Protein AF-A0A3M2E194-F1 (afdb_monomer_lite)

Structure (mmCIF, N/CA/C/O backbone):
data_AF-A0A3M2E194-F1
#
_entry.id   AF-A0A3M2E194-F1
#
loop_
_atom_site.group_PDB
_atom_site.id
_atom_site.type_symbol
_atom_site.label_atom_id
_atom_site.label_alt_id
_atom_site.label_comp_id
_atom_site.label_asym_id
_atom_site.label_entity_id
_atom_site.label_seq_id
_atom_site.pdbx_PDB_ins_code
_atom_site.Cartn_x
_atom_site.Cartn_y
_atom_site.Cartn_z
_atom_site.occupancy
_atom_site.B_iso_or_equiv
_atom_site.auth_seq_id
_atom_site.auth_comp_id
_atom_site.auth_asym_id
_atom_site.auth_atom_id
_atom_site.pdbx_PDB_model_num
ATOM 1 N N . MET A 1 1 ? 7.943 -23.652 -35.839 1.00 37.78 1 MET A N 1
ATOM 2 C CA . MET A 1 1 ? 7.203 -23.427 -34.579 1.00 37.78 1 MET A CA 1
ATOM 3 C C . MET A 1 1 ? 6.939 -21.939 -34.457 1.00 37.78 1 MET A C 1
ATOM 5 O O . MET A 1 1 ? 7.855 -21.174 -34.199 1.00 37.78 1 MET A O 1
ATOM 9 N N . THR A 1 2 ? 5.723 -21.516 -34.777 1.00 32.91 2 THR A N 1
ATOM 10 C CA . THR A 1 2 ? 5.300 -20.113 -34.765 1.00 32.91 2 THR A CA 1
ATOM 11 C C . THR A 1 2 ? 5.084 -19.651 -33.327 1.00 32.91 2 THR A C 1
ATOM 13 O O . THR A 1 2 ? 4.160 -20.113 -32.661 1.00 32.91 2 THR A O 1
ATOM 16 N N . GLN A 1 3 ? 5.938 -18.744 -32.845 1.00 32.53 3 GLN A N 1
ATOM 17 C CA . GLN A 1 3 ? 5.655 -17.962 -31.644 1.00 32.53 3 GLN A CA 1
ATOM 18 C C . GLN A 1 3 ? 4.415 -17.111 -31.928 1.00 32.53 3 GLN A C 1
ATOM 20 O O . GLN A 1 3 ? 4.460 -16.177 -32.727 1.00 32.53 3 GLN A O 1
ATOM 25 N N . ALA A 1 4 ? 3.290 -17.461 -31.306 1.00 38.75 4 ALA A N 1
ATOM 26 C CA . ALA A 1 4 ? 2.121 -16.600 -31.277 1.00 38.75 4 ALA A CA 1
ATOM 27 C C . ALA A 1 4 ? 2.516 -15.305 -30.555 1.00 38.75 4 ALA A C 1
ATOM 29 O O . ALA A 1 4 ? 2.734 -15.302 -29.343 1.00 38.75 4 ALA A O 1
ATOM 30 N N . GLY A 1 5 ? 2.663 -14.218 -31.314 1.00 37.59 5 GLY A N 1
ATOM 31 C CA . GLY A 1 5 ? 2.960 -12.901 -30.771 1.00 37.59 5 GLY A CA 1
ATOM 32 C C . GLY A 1 5 ? 1.856 -12.489 -29.802 1.00 37.59 5 GLY A C 1
ATOM 33 O O . GLY A 1 5 ? 0.733 -12.202 -30.214 1.00 37.59 5 GLY A O 1
ATOM 34 N N . ARG A 1 6 ? 2.160 -12.482 -28.502 1.00 42.78 6 ARG A N 1
ATOM 35 C CA . ARG A 1 6 ? 1.283 -11.883 -27.497 1.00 42.78 6 ARG A CA 1
ATOM 36 C C . ARG A 1 6 ? 1.235 -10.379 -27.772 1.00 42.78 6 ARG A C 1
ATOM 38 O O . ARG A 1 6 ? 2.240 -9.689 -27.640 1.00 42.78 6 ARG A O 1
ATOM 45 N N . THR A 1 7 ? 0.077 -9.884 -28.199 1.00 45.72 7 THR A N 1
ATOM 46 C CA . THR A 1 7 ? -0.186 -8.447 -28.334 1.00 45.72 7 THR A CA 1
ATOM 47 C C . THR A 1 7 ? 0.021 -7.766 -26.971 1.00 45.72 7 THR A C 1
ATOM 49 O O . THR A 1 7 ? -0.519 -8.283 -25.989 1.00 45.72 7 THR A O 1
ATOM 52 N N . PRO A 1 8 ? 0.753 -6.638 -26.883 1.00 48.62 8 PRO A N 1
ATOM 53 C CA . PRO A 1 8 ? 0.987 -5.933 -25.620 1.00 48.62 8 PRO A CA 1
ATOM 54 C C . PRO A 1 8 ? -0.324 -5.568 -24.915 1.00 48.62 8 PRO A C 1
ATOM 56 O O . PRO A 1 8 ? -1.301 -5.204 -25.579 1.00 48.62 8 PRO A O 1
ATOM 59 N N . VAL A 1 9 ? -0.350 -5.638 -23.579 1.00 55.81 9 VAL A N 1
ATOM 60 C CA . VAL A 1 9 ? -1.554 -5.378 -22.766 1.00 55.81 9 VAL A CA 1
ATOM 61 C C . VAL A 1 9 ? -2.092 -3.972 -23.046 1.00 55.81 9 VAL A C 1
ATOM 63 O O . VAL A 1 9 ? -3.293 -3.813 -23.269 1.00 55.81 9 VAL A O 1
ATOM 66 N N . LEU A 1 10 ? -1.208 -2.976 -23.186 1.00 48.16 10 LEU A N 1
ATOM 67 C CA . LEU A 1 10 ? -1.584 -1.598 -23.528 1.00 48.16 10 LEU A CA 1
ATOM 68 C C . LEU A 1 10 ? -2.330 -1.478 -24.874 1.00 48.16 10 LEU A C 1
ATOM 70 O O . LEU A 1 10 ? -3.246 -0.666 -24.993 1.00 48.16 10 LEU A O 1
ATOM 74 N N . HIS A 1 11 ? -2.025 -2.318 -25.873 1.00 49.16 11 HIS A N 1
ATOM 75 C CA . HIS A 1 11 ? -2.747 -2.310 -27.155 1.00 49.16 11 HIS A CA 1
ATOM 76 C C . HIS A 1 11 ? -4.170 -2.883 -27.047 1.00 49.16 11 HIS A C 1
ATOM 78 O O . HIS A 1 11 ? -5.026 -2.529 -27.855 1.00 49.16 11 HIS A O 1
ATOM 84 N N . ARG A 1 12 ? -4.460 -3.720 -26.039 1.00 50.78 12 ARG A N 1
ATOM 85 C CA . ARG A 1 12 ? -5.830 -4.180 -25.740 1.00 50.78 12 ARG A CA 1
ATOM 86 C C . ARG A 1 12 ? -6.623 -3.162 -24.919 1.00 50.78 12 ARG A C 1
ATOM 88 O O . ARG A 1 12 ? -7.840 -3.083 -25.075 1.00 50.78 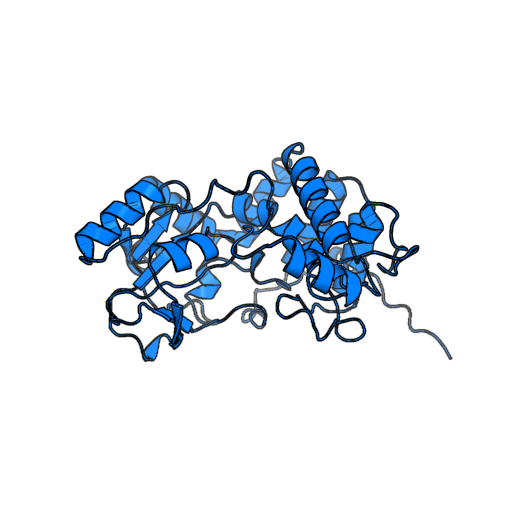12 ARG A O 1
ATOM 95 N N . ILE A 1 13 ? -5.951 -2.366 -24.084 1.00 45.59 13 ILE A N 1
ATOM 96 C CA . ILE A 1 13 ? -6.588 -1.324 -23.260 1.00 45.59 13 ILE A CA 1
ATOM 97 C C . ILE A 1 13 ? -7.203 -0.221 -24.140 1.00 45.59 13 ILE A C 1
ATOM 99 O O . ILE A 1 13 ? -8.267 0.296 -23.812 1.00 45.59 13 ILE A O 1
ATOM 103 N N . GLY A 1 14 ? -6.621 0.062 -25.311 1.00 40.66 14 GLY A N 1
ATOM 104 C CA . GLY A 1 14 ? -7.152 1.044 -26.268 1.00 40.66 14 GLY A CA 1
ATOM 105 C C . GLY A 1 14 ? -8.440 0.649 -27.011 1.00 40.66 14 GLY A C 1
ATOM 106 O O . GLY A 1 14 ? -8.989 1.488 -27.721 1.00 40.66 14 GLY A O 1
ATOM 107 N N . GLN A 1 15 ? -8.930 -0.594 -26.886 1.00 39.19 15 GLN A N 1
ATOM 108 C CA . GLN A 1 15 ? -10.106 -1.084 -27.632 1.00 39.19 15 GLN A CA 1
ATOM 109 C C . GLN A 1 15 ? -11.141 -1.849 -26.788 1.00 39.19 15 GLN A C 1
ATOM 111 O O . GLN A 1 15 ? -12.139 -2.326 -27.328 1.00 39.19 15 GLN A O 1
ATOM 116 N N . ALA A 1 16 ? -10.954 -1.977 -25.472 1.00 38.94 16 ALA A N 1
ATOM 117 C CA . ALA A 1 16 ? -11.934 -2.669 -24.641 1.00 38.94 16 ALA A CA 1
ATOM 118 C C . ALA A 1 16 ? -13.151 -1.760 -24.355 1.00 38.94 16 ALA A C 1
ATOM 120 O O . ALA A 1 16 ? -12.969 -0.647 -23.854 1.00 38.94 16 ALA A O 1
ATOM 121 N N . PRO A 1 17 ? -14.400 -2.204 -24.612 1.00 38.28 17 PRO A N 1
ATOM 122 C CA . PRO A 1 17 ? -15.575 -1.490 -24.125 1.00 38.28 17 PRO A CA 1
ATOM 123 C C . PRO A 1 17 ? -15.476 -1.366 -22.600 1.00 38.28 17 PRO A C 1
ATOM 125 O O . PRO A 1 17 ? -15.122 -2.337 -21.926 1.00 38.28 17 PRO A O 1
ATOM 128 N N . ARG A 1 18 ? -15.763 -0.168 -22.066 1.00 42.09 18 ARG A N 1
ATOM 129 C CA . ARG A 1 18 ? -15.854 0.096 -20.621 1.00 42.09 18 ARG A CA 1
ATOM 130 C C . ARG A 1 18 ? -16.754 -0.972 -19.998 1.00 42.09 18 ARG A C 1
ATOM 132 O O . ARG A 1 18 ? -17.959 -0.963 -20.228 1.00 42.09 18 ARG A O 1
ATOM 139 N N . ARG A 1 19 ? -16.158 -1.934 -19.291 1.00 44.03 19 ARG A N 1
ATOM 140 C CA . ARG A 1 19 ? -16.891 -3.066 -18.726 1.00 44.03 19 ARG A CA 1
ATOM 141 C C . ARG A 1 19 ? -17.691 -2.603 -17.518 1.00 44.03 19 ARG A C 1
ATOM 143 O O . ARG A 1 19 ? -17.143 -1.954 -16.631 1.00 44.03 19 ARG A O 1
ATOM 150 N N . ASP A 1 20 ? -18.954 -3.019 -17.487 1.00 39.91 20 ASP A N 1
ATOM 151 C CA . ASP A 1 20 ? -19.692 -3.234 -16.248 1.00 39.91 20 ASP A CA 1
ATOM 152 C C . ASP A 1 20 ? -18.778 -3.968 -15.264 1.00 39.91 20 ASP A C 1
ATOM 154 O O . ASP A 1 20 ? -18.197 -5.011 -15.596 1.00 39.91 20 ASP A O 1
ATOM 158 N N . PHE A 1 21 ? -18.606 -3.404 -14.071 1.00 38.88 21 PHE A N 1
ATOM 159 C CA . PHE A 1 21 ? -17.818 -4.018 -13.012 1.00 38.88 21 PHE A CA 1
ATOM 160 C C . PHE A 1 21 ? -18.563 -5.263 -12.517 1.00 38.88 21 PHE A C 1
ATOM 162 O O . PHE A 1 21 ? -19.314 -5.220 -11.545 1.00 38.88 21 PHE A O 1
ATOM 169 N N . GLY A 1 22 ? -18.359 -6.388 -13.207 1.00 38.47 22 GLY A N 1
ATOM 170 C CA . GLY A 1 22 ? -18.698 -7.715 -12.705 1.00 38.47 22 GLY A CA 1
ATOM 171 C C . GLY A 1 22 ? -18.069 -7.970 -11.322 1.00 38.47 22 GLY A C 1
ATOM 172 O O . GLY A 1 22 ? -17.306 -7.141 -10.816 1.00 38.47 22 GLY A O 1
ATOM 173 N N . PRO A 1 23 ? -18.366 -9.113 -10.677 1.00 42.03 23 PRO A N 1
ATOM 174 C CA . PRO A 1 23 ? -17.853 -9.414 -9.341 1.00 42.03 23 PRO A CA 1
ATOM 175 C C . PRO A 1 23 ? -16.335 -9.192 -9.270 1.00 42.03 23 PRO A C 1
ATOM 177 O O . PRO A 1 23 ? -15.605 -9.646 -10.154 1.00 42.03 23 PRO A O 1
ATOM 180 N N . ARG A 1 24 ? -15.878 -8.474 -8.227 1.00 52.81 24 ARG A N 1
ATOM 181 C CA . ARG A 1 24 ? -14.463 -8.109 -8.023 1.00 52.81 24 ARG A CA 1
ATOM 182 C C . ARG A 1 24 ? -13.550 -9.313 -8.292 1.00 52.81 24 ARG A C 1
ATOM 184 O O . ARG A 1 24 ? -13.817 -10.412 -7.794 1.00 52.81 24 ARG A O 1
ATOM 191 N N . GLN A 1 25 ? -12.476 -9.084 -9.055 1.00 54.94 25 GLN A N 1
ATOM 192 C CA . GLN A 1 25 ? -11.429 -10.081 -9.294 1.00 54.94 25 GLN A CA 1
ATOM 193 C C . GLN A 1 25 ? -10.859 -10.619 -7.964 1.00 54.94 25 GLN A C 1
ATOM 195 O O . GLN A 1 25 ? -11.005 -9.966 -6.925 1.00 54.94 25 GLN A O 1
ATOM 200 N N . PRO A 1 26 ? -10.259 -11.827 -7.957 1.00 50.25 26 PRO A N 1
ATOM 201 C CA . PRO A 1 26 ? -9.698 -12.419 -6.748 1.00 50.25 26 PRO A CA 1
ATOM 202 C C . PRO A 1 26 ? -8.732 -11.455 -6.055 1.00 50.25 26 PRO A C 1
ATOM 204 O O . PRO A 1 26 ? -7.895 -10.839 -6.706 1.00 50.25 26 PRO A O 1
ATOM 207 N N . LEU A 1 27 ? -8.866 -11.344 -4.733 1.00 59.91 27 LEU A N 1
ATOM 208 C CA . LEU A 1 27 ? -7.963 -10.569 -3.885 1.00 59.91 27 LEU A CA 1
ATOM 209 C C . LEU A 1 27 ? -6.544 -11.134 -4.016 1.00 59.91 27 LEU A C 1
ATOM 211 O O . LEU A 1 27 ? -6.375 -12.350 -4.167 1.00 59.91 27 LEU A O 1
ATOM 215 N N . THR A 1 28 ? -5.531 -10.272 -3.981 1.00 62.94 28 THR A N 1
ATOM 216 C CA . THR A 1 28 ? -4.151 -10.707 -4.192 1.00 62.94 28 THR A CA 1
ATOM 217 C C . THR A 1 28 ? -3.690 -11.600 -3.039 1.00 62.94 28 THR A C 1
ATOM 219 O O . THR A 1 28 ? -4.071 -11.436 -1.881 1.00 62.94 28 THR A O 1
ATOM 222 N N . THR A 1 29 ? -2.826 -12.571 -3.329 1.00 62.12 29 THR A N 1
ATOM 223 C CA . THR A 1 29 ? -2.348 -13.541 -2.326 1.00 62.12 29 THR A CA 1
ATOM 224 C C . THR A 1 29 ? -1.293 -12.967 -1.381 1.00 62.12 29 THR A C 1
ATOM 226 O O . THR A 1 29 ? -0.811 -13.666 -0.495 1.00 62.12 29 THR A O 1
ATOM 229 N N . THR A 1 30 ? -0.900 -11.704 -1.573 1.00 63.03 30 THR A N 1
ATOM 230 C CA . THR A 1 30 ? 0.175 -11.065 -0.797 1.00 63.03 30 THR A CA 1
ATOM 231 C C . THR A 1 30 ? -0.291 -10.503 0.542 1.00 63.03 30 THR A C 1
ATOM 233 O O . THR A 1 30 ? 0.514 -9.926 1.274 1.00 63.03 30 THR A O 1
ATOM 236 N N . HIS A 1 31 ? -1.573 -10.678 0.879 1.00 75.31 31 HIS A N 1
ATOM 237 C CA . HIS A 1 31 ? -2.129 -10.241 2.148 1.00 75.31 31 HIS A CA 1
ATOM 238 C C . HIS A 1 31 ? -3.184 -11.195 2.723 1.00 75.31 31 HIS A C 1
ATOM 240 O O . HIS A 1 31 ? -3.856 -11.941 2.014 1.00 75.31 31 HIS A O 1
ATOM 246 N N . HIS A 1 32 ? -3.342 -11.149 4.044 1.00 79.50 32 HIS A N 1
ATOM 247 C CA . HIS A 1 32 ? -4.213 -12.025 4.826 1.00 79.50 32 HIS A CA 1
ATOM 248 C C . HIS A 1 32 ? -5.672 -11.534 4.854 1.00 79.50 32 HIS A C 1
ATOM 250 O O . HIS A 1 32 ? -6.171 -11.068 5.879 1.00 79.50 32 HIS A O 1
ATOM 256 N N . HIS A 1 33 ? -6.381 -11.606 3.726 1.00 86.25 33 HIS A N 1
ATOM 257 C CA . HIS A 1 33 ? -7.790 -11.200 3.674 1.00 86.25 33 HIS A CA 1
ATOM 258 C C . HIS A 1 33 ? -8.674 -12.064 4.583 1.00 86.25 33 HIS A C 1
ATOM 260 O O . HIS A 1 33 ? -8.599 -13.291 4.576 1.00 86.25 33 HIS A O 1
ATOM 266 N N . GLY A 1 34 ? -9.587 -11.431 5.328 1.00 91.06 34 GLY A N 1
ATOM 267 C CA . GLY A 1 34 ? -10.450 -12.143 6.278 1.00 91.06 34 GLY A CA 1
ATOM 268 C C . GLY A 1 34 ? -9.792 -12.488 7.612 1.00 91.06 34 GLY A C 1
ATOM 269 O O . GLY A 1 34 ? -10.368 -13.254 8.388 1.00 91.06 34 GLY A O 1
ATOM 270 N N . GLN A 1 35 ? -8.594 -11.962 7.856 1.00 94.88 35 GLN A N 1
ATOM 271 C CA . GLN A 1 35 ? -7.836 -12.156 9.082 1.00 94.88 35 GLN A CA 1
ATOM 272 C C . GLN A 1 35 ? -7.370 -10.803 9.623 1.00 94.88 35 GLN A C 1
ATOM 274 O O . GLN A 1 35 ? -7.156 -9.845 8.879 1.00 94.88 35 GLN A O 1
ATOM 279 N N . LEU A 1 36 ? 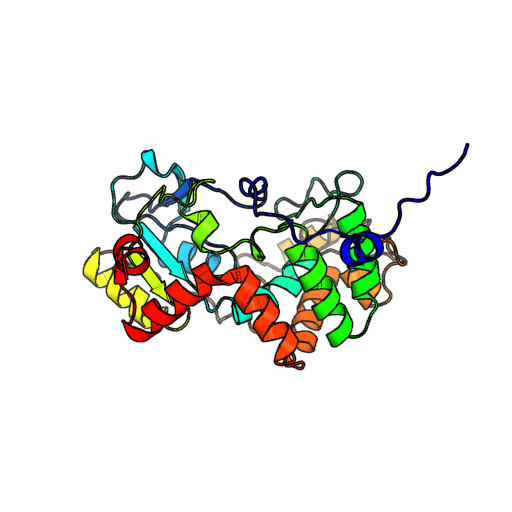-7.199 -10.737 10.936 1.00 96.38 36 LEU A N 1
ATOM 280 C CA . LEU A 1 36 ? -6.626 -9.611 11.659 1.00 96.38 36 LEU A CA 1
ATOM 281 C C . LEU A 1 36 ? -5.436 -10.085 12.489 1.00 96.38 36 LEU A C 1
ATOM 283 O O . LEU A 1 36 ? -5.255 -11.281 12.718 1.00 96.38 36 LEU A O 1
ATOM 287 N N . LEU A 1 37 ? -4.635 -9.140 12.961 1.00 96.88 37 LEU A N 1
ATOM 288 C CA . LEU A 1 37 ? -3.625 -9.404 13.975 1.00 96.88 37 LEU A CA 1
ATOM 289 C C . LEU A 1 37 ? -4.183 -8.964 15.323 1.00 96.88 37 LEU A C 1
ATOM 291 O O . LEU A 1 37 ? -4.570 -7.812 15.471 1.00 96.88 37 LEU A O 1
ATOM 295 N N . ARG A 1 38 ? -4.237 -9.855 16.307 1.00 96.81 38 ARG A N 1
ATOM 296 C CA . ARG A 1 38 ? -4.675 -9.529 17.665 1.00 96.81 38 ARG A CA 1
ATOM 297 C C . ARG A 1 38 ? -3.508 -9.498 18.636 1.00 96.81 38 ARG A C 1
ATOM 299 O O . ARG A 1 38 ? -2.472 -10.134 18.418 1.00 96.81 38 ARG A O 1
ATOM 306 N N . ARG A 1 39 ? -3.706 -8.779 19.733 1.00 96.44 39 ARG A N 1
ATOM 307 C CA . ARG A 1 39 ? -2.860 -8.892 20.922 1.00 96.44 39 ARG A CA 1
ATOM 308 C C . ARG A 1 39 ? -2.970 -10.292 21.522 1.00 96.44 39 ARG A C 1
ATOM 310 O O . ARG A 1 39 ? -4.017 -10.934 21.420 1.00 96.44 39 ARG A O 1
ATOM 317 N N . SER A 1 40 ? -1.909 -10.752 22.183 1.00 95.12 40 SER A N 1
ATOM 318 C CA . SER A 1 40 ? -1.901 -12.045 22.886 1.00 95.12 40 SER A CA 1
ATOM 319 C C . SER A 1 40 ? -2.954 -12.121 23.996 1.00 95.12 40 SER A C 1
ATOM 321 O O . SER A 1 40 ? -3.530 -13.181 24.216 1.00 95.12 40 SER A O 1
ATOM 323 N N . ASP A 1 41 ? -3.252 -10.986 24.635 1.00 94.38 41 ASP A N 1
ATOM 324 C CA . ASP A 1 41 ? -4.302 -10.830 25.649 1.00 94.38 41 ASP A CA 1
ATOM 325 C C . ASP A 1 41 ? -5.731 -10.782 25.065 1.00 94.38 41 ASP A C 1
ATOM 327 O O . ASP A 1 41 ? -6.702 -10.746 25.816 1.00 94.38 41 ASP A O 1
ATOM 331 N N . GLY A 1 42 ? -5.885 -10.767 23.734 1.00 94.06 42 GLY A N 1
ATOM 332 C CA . GLY A 1 42 ? -7.179 -10.699 23.049 1.00 94.06 42 GLY A CA 1
ATOM 333 C C . GLY A 1 42 ? -7.906 -9.352 23.145 1.00 94.06 42 GLY A C 1
ATOM 334 O O . GLY A 1 42 ? -8.986 -9.218 22.574 1.00 94.06 42 GLY A O 1
ATOM 335 N N . ARG A 1 43 ? -7.329 -8.341 23.808 1.00 95.56 43 ARG A N 1
ATOM 336 C CA . ARG A 1 43 ? -8.008 -7.068 24.114 1.00 95.56 43 ARG A CA 1
ATOM 337 C C . ARG A 1 43 ? -8.148 -6.127 22.924 1.00 95.56 43 ARG A C 1
ATOM 339 O O . ARG A 1 43 ? -8.932 -5.191 23.000 1.00 95.56 43 ARG A O 1
ATOM 346 N N . LEU A 1 44 ? -7.389 -6.345 21.851 1.00 97.88 44 LEU A N 1
ATOM 347 C CA . LEU A 1 44 ? -7.460 -5.549 20.627 1.00 97.88 44 LEU A CA 1
ATOM 348 C C . LEU A 1 44 ? -7.120 -6.402 19.402 1.00 97.88 44 LEU A C 1
ATOM 350 O O . LEU A 1 44 ? -6.166 -7.184 19.430 1.00 97.88 44 LEU A O 1
ATOM 354 N N . GLY A 1 45 ? -7.877 -6.207 18.325 1.00 97.88 45 GLY A N 1
ATOM 355 C CA . GLY A 1 45 ? -7.553 -6.638 16.970 1.00 97.88 45 GLY A CA 1
ATOM 356 C C . GLY A 1 45 ? -7.150 -5.455 16.086 1.00 97.88 45 GLY A C 1
ATOM 357 O O . GLY A 1 45 ? -7.673 -4.355 16.220 1.00 97.88 45 GLY A O 1
ATOM 358 N N . LEU A 1 46 ? -6.236 -5.681 15.152 1.00 97.75 46 LEU A N 1
ATOM 359 C CA . LEU A 1 46 ? -5.794 -4.732 14.138 1.00 97.75 46 LEU A CA 1
ATOM 360 C C . LEU A 1 46 ? -6.019 -5.357 12.762 1.00 97.75 46 LEU A C 1
ATOM 362 O O . LEU A 1 46 ? -5.379 -6.358 12.416 1.00 97.75 46 LEU A O 1
ATOM 366 N N . VAL A 1 47 ? -6.879 -4.748 11.946 1.00 96.94 47 VAL A N 1
ATOM 367 C CA . VAL A 1 47 ? -6.910 -5.081 10.521 1.00 96.94 47 VAL A CA 1
ATOM 368 C C . VAL A 1 47 ? -5.713 -4.416 9.863 1.00 96.94 47 VAL A C 1
ATOM 370 O O . VAL A 1 47 ? -5.630 -3.195 9.722 1.00 96.94 47 VAL A O 1
ATOM 373 N N . ARG A 1 48 ? -4.757 -5.242 9.450 1.00 93.94 48 ARG A N 1
ATOM 374 C CA . ARG A 1 48 ? -3.580 -4.782 8.726 1.00 93.94 48 ARG A CA 1
ATOM 375 C C . ARG A 1 48 ? -4.017 -4.394 7.311 1.00 93.94 48 ARG A C 1
ATOM 377 O O . ARG A 1 48 ? -4.435 -5.261 6.557 1.00 93.94 48 ARG A O 1
ATOM 384 N N . ILE A 1 49 ? -3.899 -3.124 6.936 1.00 93.75 49 ILE A N 1
ATOM 385 C CA . ILE A 1 49 ? -4.080 -2.667 5.548 1.00 93.75 49 ILE A CA 1
ATOM 386 C C . ILE A 1 49 ? -2.713 -2.272 5.015 1.00 93.75 49 ILE A C 1
ATOM 388 O O . ILE A 1 49 ? -2.001 -1.476 5.638 1.00 93.75 49 ILE A O 1
ATOM 392 N N . SER A 1 50 ? -2.303 -2.844 3.883 1.00 89.81 50 SER A N 1
ATOM 393 C CA . SER A 1 50 ? -0.952 -2.575 3.408 1.00 89.81 50 SER A CA 1
ATOM 394 C C . SER A 1 50 ? -0.764 -1.096 3.055 1.00 89.81 50 SER A C 1
ATOM 396 O O . SER A 1 50 ? -1.674 -0.451 2.529 1.00 89.81 50 SER A O 1
ATOM 398 N N . LYS A 1 51 ? 0.436 -0.578 3.354 1.00 91.38 51 LYS A N 1
ATOM 399 C CA . LYS A 1 51 ? 0.884 0.816 3.151 1.00 91.38 51 LYS A CA 1
ATOM 400 C C . LYS A 1 51 ? 0.213 1.884 4.026 1.00 91.38 51 LYS A C 1
ATOM 402 O O . LYS A 1 51 ? 0.478 3.077 3.834 1.00 91.38 51 LYS A O 1
ATOM 407 N N . ASN A 1 52 ? -0.506 1.451 5.063 1.00 94.00 52 ASN A N 1
ATOM 408 C CA . ASN A 1 52 ? -1.154 2.314 6.054 1.00 94.00 52 ASN A CA 1
ATOM 409 C C . ASN A 1 52 ? -0.436 2.263 7.411 1.00 94.00 52 ASN A C 1
ATOM 411 O O . ASN A 1 52 ? -1.039 1.932 8.422 1.00 94.00 52 ASN A O 1
ATOM 415 N N . ALA A 1 53 ? 0.886 2.480 7.421 1.00 91.19 53 ALA A N 1
ATOM 416 C CA . ALA A 1 53 ? 1.734 2.341 8.620 1.00 91.19 53 ALA A CA 1
ATOM 417 C C . ALA A 1 53 ? 1.636 0.961 9.310 1.00 91.19 53 ALA A C 1
ATOM 419 O O . ALA A 1 53 ? 1.941 0.804 10.487 1.00 91.19 53 ALA A O 1
ATOM 420 N N . SER A 1 54 ? 1.231 -0.066 8.557 1.00 86.00 54 SER A N 1
ATOM 421 C CA . SER A 1 54 ? 0.778 -1.334 9.130 1.00 86.00 54 SER A CA 1
ATOM 422 C C . SER A 1 54 ? 1.835 -2.079 9.953 1.00 86.00 54 SER A C 1
ATOM 424 O O . SER A 1 54 ? 1.499 -2.655 10.979 1.00 86.00 54 SER A O 1
ATOM 426 N N . SER A 1 55 ? 3.112 -2.021 9.559 1.00 88.38 55 SER A N 1
ATOM 427 C CA . SER A 1 55 ? 4.206 -2.621 10.334 1.00 88.38 55 SER A CA 1
ATOM 428 C C . SER A 1 55 ? 4.464 -1.879 11.648 1.00 88.38 55 SER A C 1
ATOM 430 O O . SER A 1 55 ? 4.703 -2.514 12.665 1.00 88.38 55 SER A O 1
ATOM 432 N N . GLU A 1 56 ? 4.379 -0.544 11.643 1.00 91.69 56 GLU A N 1
ATOM 433 C CA . GLU A 1 56 ? 4.532 0.265 12.859 1.00 91.69 56 GLU A CA 1
ATOM 434 C C . GLU A 1 56 ? 3.372 0.007 13.830 1.00 91.69 56 GLU A C 1
ATOM 436 O O . GLU A 1 56 ? 3.590 -0.179 15.023 1.00 91.69 56 GLU A O 1
ATOM 441 N N . LEU A 1 57 ? 2.145 -0.068 13.313 1.00 94.50 57 LEU A N 1
ATOM 442 C CA . LEU A 1 57 ? 0.946 -0.343 14.105 1.00 94.50 57 LEU A CA 1
ATOM 443 C C . LEU A 1 57 ? 0.988 -1.715 14.781 1.00 94.50 57 LEU A C 1
ATOM 445 O O . LEU A 1 57 ? 0.614 -1.826 15.945 1.00 94.50 57 LEU A O 1
ATOM 449 N N . VAL A 1 58 ? 1.462 -2.743 14.072 1.00 93.94 58 VAL A N 1
ATOM 450 C CA . VAL A 1 58 ? 1.648 -4.095 14.622 1.00 93.94 58 VAL A CA 1
ATOM 451 C C . VAL A 1 58 ? 2.549 -4.070 15.852 1.00 93.94 58 VAL A C 1
ATOM 453 O O . VAL A 1 58 ? 2.166 -4.596 16.899 1.00 93.94 58 VAL A O 1
ATOM 456 N N . ASP A 1 59 ? 3.699 -3.404 15.747 1.00 92.19 59 ASP A N 1
ATOM 457 C CA . ASP A 1 59 ? 4.665 -3.305 16.839 1.00 92.19 59 ASP A CA 1
ATOM 458 C C . ASP A 1 59 ? 4.117 -2.462 18.000 1.00 92.19 59 ASP A C 1
ATOM 460 O O . ASP A 1 59 ? 4.185 -2.873 19.158 1.00 92.19 59 ASP A O 1
ATOM 464 N N . ARG A 1 60 ? 3.535 -1.292 17.705 1.00 93.94 60 ARG A N 1
ATOM 465 C CA . ARG A 1 60 ? 3.084 -0.340 18.733 1.00 93.94 60 ARG A CA 1
ATOM 466 C C . ARG A 1 60 ? 1.853 -0.810 19.494 1.00 93.94 60 ARG A C 1
ATOM 468 O O . ARG A 1 60 ? 1.778 -0.590 20.700 1.00 93.94 60 ARG A O 1
ATOM 475 N N . LEU A 1 61 ? 0.917 -1.479 18.823 1.00 95.50 61 LEU A N 1
ATOM 476 C CA . LEU A 1 61 ? -0.282 -2.046 19.449 1.00 95.50 61 LEU A CA 1
ATOM 477 C C . LEU A 1 61 ? -0.050 -3.456 20.011 1.00 95.50 61 LEU A C 1
ATOM 479 O O . LEU A 1 61 ? -0.947 -4.003 20.654 1.00 95.50 61 LEU A O 1
ATOM 483 N N . ALA A 1 62 ? 1.141 -4.030 19.799 1.00 95.12 62 ALA A N 1
ATOM 484 C CA . ALA A 1 62 ? 1.499 -5.408 20.137 1.00 95.12 62 ALA A CA 1
ATOM 485 C C . ALA A 1 62 ? 0.535 -6.454 19.538 1.00 95.12 62 ALA A C 1
ATOM 487 O O . ALA A 1 62 ? 0.221 -7.471 20.159 1.00 95.12 62 ALA A O 1
ATOM 488 N N . CYS A 1 63 ? 0.054 -6.201 18.319 1.00 95.69 63 CYS A N 1
ATOM 489 C CA . CYS A 1 63 ? -0.842 -7.094 17.590 1.00 95.69 63 CYS A CA 1
ATOM 490 C C . CYS A 1 63 ? -0.026 -8.077 16.741 1.00 95.69 63 CYS A C 1
ATOM 492 O O . CYS A 1 63 ? 0.247 -7.804 15.576 1.00 95.69 63 CYS A O 1
ATOM 494 N N . SER A 1 64 ? 0.369 -9.217 17.312 1.00 94.62 64 SER A N 1
ATOM 495 C CA . SER A 1 64 ? 1.273 -10.186 16.667 1.00 94.62 64 SER A CA 1
ATOM 496 C C . SER A 1 64 ? 0.639 -11.541 16.334 1.00 94.62 64 SER A C 1
ATOM 498 O O . SER A 1 64 ? 1.246 -12.336 15.619 1.00 94.62 64 SER A O 1
ATOM 500 N N . VAL A 1 65 ? -0.576 -11.822 16.817 1.00 95.94 65 VAL A N 1
ATOM 501 C CA . VAL A 1 65 ? -1.230 -13.126 16.643 1.00 95.94 65 VAL A CA 1
ATOM 502 C C . VAL A 1 65 ? -2.240 -13.055 15.502 1.00 95.94 65 VAL A C 1
ATOM 504 O O . VAL A 1 65 ? -3.248 -12.363 15.611 1.00 95.94 65 VAL A O 1
ATOM 507 N N . LEU A 1 66 ? -2.004 -13.784 14.411 1.00 96.19 66 LEU A N 1
ATOM 508 C CA . LEU A 1 66 ? -2.947 -13.860 13.292 1.00 96.19 66 LEU A CA 1
ATOM 509 C C . LEU A 1 66 ? -4.218 -14.621 13.703 1.00 96.19 66 LEU A C 1
ATOM 511 O O . LEU A 1 66 ? -4.142 -15.723 14.241 1.00 96.19 66 LEU A O 1
ATOM 515 N N . CYS A 1 67 ? -5.383 -14.030 13.446 1.00 95.38 67 CYS A N 1
ATOM 516 C CA . CYS A 1 67 ? -6.686 -14.568 13.826 1.00 95.38 67 CYS A CA 1
ATOM 517 C C . CYS A 1 67 ? -7.718 -14.311 12.711 1.00 95.38 67 CYS A C 1
ATOM 519 O O . CYS A 1 67 ? -7.781 -13.190 12.202 1.00 95.38 67 CYS A O 1
ATOM 521 N N . PRO A 1 68 ? -8.539 -15.297 12.306 1.00 96.06 68 PRO A N 1
ATOM 522 C CA . PRO A 1 68 ? -9.685 -15.049 11.431 1.00 96.06 68 PRO A CA 1
ATOM 523 C C . PRO A 1 68 ? -10.675 -14.055 12.050 1.00 96.06 68 PRO A C 1
ATOM 525 O O . PRO A 1 68 ? -10.895 -14.078 13.258 1.00 96.06 68 PRO A O 1
ATOM 528 N N . PHE A 1 69 ? -11.334 -13.232 11.226 1.00 95.94 69 PHE A N 1
ATOM 529 C CA . PHE A 1 69 ? -12.292 -12.224 11.713 1.00 95.94 69 PHE A CA 1
ATOM 530 C C . PHE A 1 69 ? -13.373 -12.802 12.638 1.00 95.94 69 PHE A C 1
ATOM 532 O O . PHE A 1 69 ? -13.643 -12.234 13.687 1.00 95.94 69 PHE A O 1
ATOM 539 N N . HIS A 1 70 ? -13.944 -13.957 12.288 1.00 95.06 70 HIS A N 1
ATOM 540 C CA . HIS A 1 70 ? -15.024 -14.592 13.054 1.00 95.06 70 HIS A CA 1
ATOM 541 C C . HIS A 1 70 ? -14.587 -15.153 14.418 1.00 95.06 70 HIS A C 1
ATOM 543 O O . HIS A 1 70 ? -15.440 -15.466 15.239 1.00 95.06 70 HIS A O 1
ATOM 549 N N . ALA A 1 71 ? -13.280 -15.312 14.649 1.00 96.00 71 ALA A N 1
ATOM 550 C CA . ALA A 1 71 ? -12.726 -15.885 15.874 1.00 96.00 71 ALA A CA 1
ATOM 551 C C . ALA A 1 71 ? -12.251 -14.813 16.875 1.00 96.00 71 ALA A C 1
ATOM 553 O O . ALA A 1 71 ? -11.748 -15.144 17.949 1.00 96.00 71 ALA A O 1
ATOM 554 N N . HIS A 1 72 ? -12.372 -13.527 16.533 1.00 96.25 72 HIS A N 1
ATOM 555 C CA . HIS A 1 72 ? -12.018 -12.418 17.415 1.00 96.25 72 HIS A CA 1
ATOM 556 C C . HIS A 1 72 ? -13.277 -11.682 17.874 1.00 96.25 72 HIS A C 1
ATOM 558 O O . HIS A 1 72 ? -14.036 -11.181 17.052 1.00 96.25 72 HIS A O 1
ATOM 564 N N . HIS A 1 73 ? -13.468 -11.589 19.190 1.00 94.06 73 HIS A N 1
ATOM 565 C CA . HIS A 1 73 ? -14.645 -10.958 19.804 1.00 94.06 73 HIS A CA 1
ATOM 566 C C . HIS A 1 73 ? -14.335 -9.620 20.496 1.00 94.06 73 HIS A C 1
ATOM 568 O O . HIS A 1 73 ? -15.235 -8.980 21.031 1.00 94.06 73 HIS A O 1
ATOM 574 N N . GLY A 1 74 ? -13.063 -9.208 20.526 1.00 93.88 74 GLY A N 1
ATOM 575 C CA . GLY A 1 74 ? -12.647 -7.933 21.110 1.00 93.88 74 GLY A CA 1
ATOM 576 C C . GLY A 1 74 ? -12.830 -6.751 20.149 1.00 93.88 74 GLY A C 1
ATOM 577 O O . GLY A 1 74 ? -13.160 -6.950 18.978 1.00 93.88 74 GLY A O 1
ATOM 578 N N . PRO A 1 75 ? -12.536 -5.518 20.597 1.00 96.81 75 PRO A N 1
ATOM 579 C CA . PRO A 1 75 ? -12.530 -4.352 19.723 1.00 96.81 75 PRO A CA 1
ATOM 580 C C . PRO A 1 75 ? -11.500 -4.520 18.605 1.00 96.81 75 PRO A C 1
ATOM 582 O O . PRO A 1 75 ? -10.476 -5.198 18.765 1.00 96.81 75 PRO A O 1
ATOM 585 N N . VAL A 1 76 ? -11.780 -3.900 17.462 1.00 98.12 76 VAL A N 1
ATOM 586 C CA . VAL A 1 76 ? -10.944 -3.977 16.264 1.00 98.12 76 VAL A CA 1
ATOM 587 C C . VAL A 1 76 ? -10.703 -2.579 15.741 1.00 98.12 76 VAL A C 1
ATOM 589 O O . VAL A 1 76 ? -11.624 -1.771 15.694 1.00 98.12 76 VAL A O 1
ATOM 592 N N . VAL A 1 77 ? -9.469 -2.308 15.332 1.00 98.12 77 VAL A N 1
ATOM 593 C CA . VAL A 1 77 ? -9.077 -1.027 14.751 1.00 98.12 77 VAL A CA 1
ATOM 594 C C . VAL A 1 77 ? -8.488 -1.214 13.360 1.00 98.12 77 VAL A C 1
ATOM 596 O O . VAL A 1 77 ? -7.891 -2.250 13.049 1.00 98.12 77 VAL A O 1
ATOM 599 N N . ALA A 1 78 ? -8.640 -0.202 12.516 1.00 97.69 78 ALA A N 1
ATOM 600 C CA . ALA A 1 78 ? -8.005 -0.129 11.209 1.00 97.69 78 ALA A CA 1
ATOM 601 C C . ALA A 1 78 ? -7.558 1.307 10.929 1.00 97.69 78 ALA A C 1
ATOM 603 O O . ALA A 1 78 ? -8.214 2.266 11.322 1.00 97.69 78 ALA A O 1
ATOM 604 N N . PHE A 1 79 ? -6.439 1.455 10.229 1.00 97.50 79 PHE A N 1
ATOM 605 C CA . PHE A 1 79 ? -5.930 2.766 9.841 1.00 97.50 79 PHE A CA 1
ATOM 606 C C . PHE A 1 79 ? -6.064 2.944 8.340 1.00 97.50 79 PHE A C 1
ATOM 608 O O . PHE A 1 79 ? -5.650 2.074 7.571 1.00 97.50 79 PHE A O 1
ATOM 615 N N . PHE A 1 80 ? -6.614 4.081 7.939 1.00 97.12 80 PHE A N 1
ATOM 616 C CA . PHE A 1 80 ? -6.741 4.524 6.562 1.00 97.12 80 PHE A CA 1
ATOM 617 C C . PHE A 1 80 ? -5.703 5.595 6.264 1.00 97.12 80 PHE A C 1
ATOM 619 O O . PHE A 1 80 ? -5.247 6.331 7.139 1.00 97.12 80 PHE A O 1
ATOM 626 N N . ARG A 1 81 ? -5.320 5.674 4.999 1.00 96.31 81 ARG A N 1
ATOM 627 C CA . ARG A 1 81 ? -4.407 6.682 4.478 1.00 96.31 81 ARG A CA 1
ATOM 628 C C . ARG A 1 81 ? -5.033 7.322 3.254 1.00 96.31 81 ARG A C 1
ATOM 630 O O . ARG A 1 81 ? -5.763 6.649 2.526 1.00 96.31 81 ARG A O 1
ATOM 637 N N . ASN A 1 82 ? -4.678 8.575 2.975 1.00 96.94 82 ASN A N 1
ATOM 638 C CA . ASN A 1 82 ? -5.068 9.221 1.726 1.00 96.94 82 ASN A CA 1
ATOM 639 C C . ASN A 1 82 ? -4.791 8.302 0.507 1.00 96.94 82 ASN A C 1
ATOM 641 O O . ASN A 1 82 ? -3.624 7.932 0.301 1.00 96.94 82 ASN A O 1
ATOM 645 N N . PRO A 1 83 ? -5.811 7.938 -0.298 1.00 96.50 83 PRO A N 1
ATOM 646 C CA . PRO A 1 83 ? -5.661 6.931 -1.351 1.00 96.50 83 PRO A CA 1
ATOM 647 C C . PRO A 1 83 ? -4.615 7.298 -2.408 1.00 96.50 83 PRO A C 1
ATOM 649 O O . PRO A 1 83 ? -3.790 6.456 -2.766 1.00 96.50 83 PRO A O 1
ATOM 652 N N . VAL A 1 84 ? -4.547 8.566 -2.833 1.00 97.00 84 VAL A N 1
ATOM 653 C CA . VAL A 1 84 ? -3.526 9.040 -3.789 1.00 97.00 84 VAL A CA 1
ATOM 654 C C . VAL A 1 84 ? -2.109 8.897 -3.223 1.00 97.00 84 VAL A C 1
ATOM 656 O O . VAL A 1 84 ? -1.231 8.311 -3.861 1.00 97.00 84 VAL A O 1
ATOM 659 N N . ARG A 1 85 ? -1.862 9.378 -1.998 1.00 95.69 85 ARG A N 1
ATOM 660 C CA . ARG A 1 85 ? -0.549 9.242 -1.339 1.00 95.69 85 ARG A CA 1
ATOM 661 C C . ARG A 1 85 ? -0.178 7.779 -1.113 1.00 95.69 85 ARG A C 1
ATOM 663 O O . ARG A 1 85 ? 0.989 7.411 -1.275 1.00 95.69 85 ARG A O 1
ATOM 670 N N . ARG A 1 86 ? -1.153 6.949 -0.730 1.00 95.69 86 ARG A N 1
ATOM 671 C CA . ARG A 1 86 ? -0.980 5.504 -0.566 1.00 95.69 86 ARG A CA 1
ATOM 672 C C . ARG A 1 86 ? -0.535 4.882 -1.886 1.00 95.69 86 ARG A C 1
ATOM 674 O O . ARG A 1 86 ? 0.532 4.268 -1.898 1.00 95.69 86 ARG A O 1
ATOM 681 N N . PHE A 1 87 ? -1.267 5.124 -2.974 1.00 96.25 87 PHE A N 1
ATOM 682 C CA . PHE A 1 87 ? -0.959 4.625 -4.314 1.00 96.25 87 PHE A CA 1
ATOM 683 C C . PHE A 1 87 ? 0.477 4.957 -4.734 1.00 96.25 87 PHE A C 1
ATOM 685 O O . PHE A 1 87 ? 1.276 4.053 -4.966 1.00 96.25 87 PHE A O 1
ATOM 692 N N . LEU A 1 88 ? 0.850 6.241 -4.726 1.00 96.25 88 LEU A N 1
ATOM 693 C CA . LEU A 1 88 ? 2.178 6.688 -5.168 1.00 96.25 88 LEU A CA 1
ATOM 694 C C . LEU A 1 88 ? 3.303 6.090 -4.315 1.00 96.25 88 LEU A C 1
ATOM 696 O O . LEU A 1 88 ? 4.308 5.613 -4.834 1.00 96.25 88 LEU A O 1
ATOM 700 N N . SER A 1 89 ? 3.126 6.056 -2.991 1.00 93.81 89 SER A N 1
ATOM 701 C CA . SER A 1 89 ? 4.139 5.506 -2.077 1.00 93.81 89 SER A CA 1
ATOM 702 C C . SER A 1 89 ? 4.316 3.985 -2.169 1.00 93.81 89 SER A C 1
ATOM 704 O O . SER A 1 89 ? 5.244 3.436 -1.566 1.00 93.81 89 SER A O 1
ATOM 706 N N . SER A 1 90 ? 3.407 3.306 -2.866 1.00 94.38 90 SER A N 1
ATOM 707 C CA . SER A 1 90 ? 3.408 1.856 -3.051 1.00 94.38 90 SER A CA 1
ATOM 708 C C . SER A 1 90 ? 4.236 1.422 -4.248 1.00 94.38 90 SER A C 1
ATOM 710 O O . SER A 1 90 ? 4.895 0.392 -4.165 1.00 94.38 90 SER A O 1
ATOM 712 N N . ILE A 1 91 ? 4.286 2.243 -5.302 1.00 96.62 91 ILE A N 1
ATOM 713 C CA . ILE A 1 91 ? 4.941 1.913 -6.574 1.00 96.62 91 ILE A CA 1
ATOM 714 C C . ILE A 1 91 ? 6.385 1.416 -6.375 1.00 96.62 91 ILE A C 1
ATOM 716 O O . ILE A 1 91 ? 6.690 0.338 -6.879 1.00 96.62 91 ILE A O 1
ATOM 720 N N . PRO A 1 92 ? 7.276 2.090 -5.612 1.00 95.75 92 PRO A N 1
ATOM 721 C CA . PRO A 1 92 ? 8.654 1.611 -5.473 1.00 95.75 92 PRO A CA 1
ATOM 722 C C . PRO A 1 92 ? 8.757 0.227 -4.824 1.00 95.75 92 PRO A C 1
ATOM 724 O O . PRO A 1 92 ? 9.616 -0.569 -5.188 1.00 95.75 92 PRO A O 1
ATOM 727 N N . GLU A 1 93 ? 7.868 -0.069 -3.874 1.00 92.94 93 GLU A N 1
ATOM 728 C CA . GLU A 1 93 ? 7.826 -1.361 -3.191 1.00 92.94 93 GLU A CA 1
ATOM 729 C C . GLU A 1 93 ? 7.240 -2.451 -4.093 1.00 92.94 93 GLU A C 1
ATOM 731 O O . GLU A 1 93 ? 7.752 -3.568 -4.108 1.00 92.94 93 GLU A O 1
ATOM 736 N N . THR A 1 94 ? 6.230 -2.118 -4.897 1.00 94.38 94 THR A N 1
ATOM 737 C CA . THR A 1 94 ? 5.668 -3.010 -5.917 1.00 94.38 94 THR A CA 1
ATOM 738 C C . THR A 1 94 ? 6.724 -3.378 -6.959 1.00 94.38 94 THR A C 1
ATOM 740 O O . THR A 1 94 ? 6.974 -4.559 -7.188 1.00 94.38 94 THR A O 1
ATOM 743 N N . LEU A 1 95 ? 7.432 -2.393 -7.527 1.00 95.88 95 LEU A N 1
ATOM 744 C CA . LEU A 1 95 ? 8.487 -2.642 -8.521 1.00 95.88 95 LEU A CA 1
ATOM 745 C C . LEU A 1 95 ? 9.682 -3.426 -7.953 1.00 95.88 95 LEU A C 1
ATOM 747 O O . LEU A 1 95 ? 10.373 -4.108 -8.705 1.00 95.88 95 LEU A O 1
ATOM 751 N N . LEU A 1 96 ? 9.923 -3.342 -6.641 1.00 93.38 96 LEU A N 1
ATOM 752 C CA . LEU A 1 96 ? 10.948 -4.120 -5.940 1.00 93.38 96 LEU A CA 1
ATOM 753 C C . LEU A 1 96 ? 10.584 -5.604 -5.803 1.00 93.38 96 LEU A C 1
ATOM 755 O O . LEU A 1 96 ? 11.475 -6.451 -5.764 1.00 93.38 96 LEU A O 1
ATOM 759 N N . ARG A 1 97 ? 9.294 -5.922 -5.658 1.00 90.69 97 ARG A N 1
ATOM 760 C CA . ARG A 1 97 ? 8.829 -7.258 -5.250 1.00 90.69 97 ARG A CA 1
ATOM 761 C C . ARG A 1 97 ? 8.093 -8.034 -6.340 1.00 90.69 97 ARG A C 1
ATOM 763 O O . ARG A 1 97 ? 7.820 -9.219 -6.139 1.00 90.69 97 ARG A O 1
ATOM 770 N N . VAL A 1 98 ? 7.741 -7.375 -7.441 1.00 92.12 98 VAL A N 1
ATOM 771 C CA . VAL A 1 98 ? 6.980 -7.971 -8.541 1.00 92.12 98 VAL A CA 1
ATOM 772 C C . VAL A 1 98 ? 7.803 -8.987 -9.328 1.00 92.12 98 VAL A C 1
ATOM 774 O O . VAL A 1 98 ? 8.979 -8.787 -9.623 1.00 92.12 98 VAL A O 1
ATOM 777 N N . THR A 1 99 ? 7.162 -10.102 -9.645 1.00 91.94 99 THR A N 1
ATOM 778 C CA . THR A 1 99 ? 7.702 -11.250 -10.366 1.00 91.94 99 THR A CA 1
ATOM 779 C C . THR A 1 99 ? 6.546 -12.000 -11.042 1.00 91.94 99 THR A C 1
ATOM 781 O O . THR A 1 99 ? 5.380 -11.657 -10.844 1.00 91.94 99 THR A O 1
ATOM 784 N N . TYR A 1 100 ? 6.843 -13.036 -11.819 1.00 89.75 100 TYR A N 1
ATOM 785 C CA . TYR A 1 100 ? 5.851 -13.978 -12.345 1.00 89.75 100 TYR A CA 1
ATOM 786 C C . TYR A 1 100 ? 6.304 -15.415 -12.070 1.00 89.75 100 TYR A C 1
ATOM 788 O O . TYR A 1 100 ? 7.431 -15.644 -11.634 1.00 89.75 100 TYR A O 1
ATOM 796 N N . ALA A 1 101 ? 5.409 -16.383 -12.276 1.00 87.62 101 ALA A N 1
ATOM 797 C CA . ALA A 1 101 ? 5.569 -17.746 -11.767 1.00 87.62 101 ALA A CA 1
ATOM 798 C C . ALA A 1 101 ? 6.907 -18.423 -12.132 1.00 87.62 101 ALA A C 1
ATOM 800 O O . ALA A 1 101 ? 7.489 -19.077 -11.272 1.00 87.62 101 ALA A O 1
ATOM 801 N N . GLU A 1 102 ? 7.412 -18.250 -13.357 1.00 87.75 102 GLU A N 1
ATOM 802 C CA . GLU A 1 102 ? 8.615 -18.960 -13.830 1.00 87.75 102 GLU A CA 1
ATOM 803 C C . GLU A 1 102 ? 9.923 -18.405 -13.250 1.00 87.75 102 GLU A C 1
ATOM 805 O O . GLU A 1 102 ? 10.902 -19.136 -13.133 1.00 87.75 102 GLU A O 1
ATOM 810 N N . ILE A 1 103 ? 9.939 -17.129 -12.857 1.00 86.25 103 ILE A N 1
ATOM 811 C CA . ILE A 1 103 ? 11.134 -16.446 -12.331 1.00 86.25 103 ILE A CA 1
ATOM 812 C C . ILE A 1 103 ? 11.008 -16.108 -10.840 1.00 86.25 103 ILE A C 1
ATOM 814 O O . ILE A 1 103 ? 11.806 -15.344 -10.288 1.00 86.25 103 ILE A O 1
ATOM 818 N N . ALA A 1 104 ? 9.970 -16.628 -10.185 1.00 82.38 104 ALA A N 1
ATOM 819 C CA . ALA A 1 104 ? 9.694 -16.357 -8.789 1.00 82.38 104 ALA A CA 1
ATOM 820 C C . ALA A 1 104 ? 10.755 -17.010 -7.895 1.00 82.38 104 ALA A C 1
ATOM 822 O O . ALA A 1 104 ? 10.870 -18.231 -7.838 1.00 82.38 104 ALA A O 1
ATOM 823 N N . ASP A 1 105 ? 11.484 -16.189 -7.138 1.00 77.56 105 ASP A N 1
ATOM 824 C CA . ASP A 1 105 ? 12.443 -16.663 -6.142 1.00 77.56 105 ASP A CA 1
ATOM 825 C C . ASP A 1 105 ? 11.708 -17.311 -4.946 1.00 77.56 105 ASP A C 1
ATOM 827 O O . ASP A 1 105 ? 10.991 -16.605 -4.214 1.00 77.56 105 ASP A O 1
ATOM 831 N N . PRO A 1 106 ? 11.887 -18.627 -4.696 1.00 75.19 106 PRO A N 1
ATOM 832 C CA . PRO A 1 106 ? 11.269 -19.318 -3.568 1.00 75.19 106 PRO A CA 1
ATOM 833 C C . PRO A 1 106 ? 11.636 -18.702 -2.214 1.00 75.19 106 PRO A C 1
ATOM 835 O O . PRO A 1 106 ? 10.807 -18.709 -1.303 1.00 75.19 106 PRO A O 1
ATOM 838 N N . TRP A 1 107 ? 12.836 -18.123 -2.093 1.00 71.56 107 TRP A N 1
ATOM 839 C CA . TRP A 1 107 ? 13.361 -17.539 -0.857 1.00 71.56 107 TRP A CA 1
ATOM 840 C C . TRP A 1 107 ? 12.715 -16.198 -0.499 1.00 71.56 107 TRP A C 1
ATOM 842 O O . TRP A 1 107 ? 12.862 -15.710 0.626 1.00 71.56 107 TRP A O 1
ATOM 852 N N . ASN A 1 108 ? 11.985 -15.578 -1.430 1.00 71.25 108 ASN A N 1
ATOM 853 C CA . ASN A 1 108 ? 11.324 -14.307 -1.191 1.00 71.25 108 ASN A CA 1
ATOM 854 C C . ASN A 1 108 ? 9.851 -14.498 -0.806 1.00 71.25 108 ASN A C 1
ATOM 856 O O . ASN A 1 108 ? 8.984 -14.609 -1.673 1.00 71.25 108 ASN A O 1
ATOM 860 N N . ALA A 1 109 ? 9.572 -14.495 0.500 1.00 69.50 109 ALA A N 1
ATOM 861 C CA . ALA A 1 109 ? 8.215 -14.609 1.043 1.00 69.50 109 ALA A CA 1
ATOM 862 C C . ALA A 1 109 ? 7.315 -13.390 0.736 1.00 69.50 109 ALA A C 1
ATOM 864 O O . ALA A 1 109 ? 6.102 -13.539 0.656 1.00 69.50 109 ALA A O 1
ATOM 865 N N . ASP A 1 110 ? 7.900 -12.206 0.509 1.00 72.12 110 ASP A N 1
ATOM 866 C CA . ASP A 1 110 ? 7.168 -10.938 0.306 1.00 72.12 110 ASP A CA 1
ATOM 867 C C . ASP A 1 110 ? 6.856 -10.638 -1.185 1.00 72.12 110 ASP A C 1
ATOM 869 O O . ASP A 1 110 ? 6.469 -9.516 -1.539 1.00 72.12 110 ASP A O 1
ATOM 873 N N . ARG A 1 111 ? 7.078 -11.609 -2.084 1.00 82.75 111 ARG A N 1
ATOM 874 C CA . ARG A 1 111 ? 6.970 -11.426 -3.543 1.00 82.75 111 ARG A CA 1
ATOM 875 C C . ARG A 1 111 ? 5.531 -11.206 -4.019 1.00 82.75 111 ARG A C 1
ATOM 877 O O . ARG A 1 111 ? 4.590 -11.774 -3.471 1.00 82.75 111 ARG A O 1
ATOM 884 N N . VAL A 1 112 ? 5.382 -10.435 -5.093 1.00 86.50 112 VAL A N 1
ATOM 885 C CA . VAL A 1 112 ? 4.124 -10.300 -5.843 1.00 86.50 112 VAL A CA 1
ATOM 886 C C . VAL A 1 112 ? 4.230 -11.123 -7.100 1.00 86.50 112 VAL A C 1
ATOM 888 O O . VAL A 1 112 ? 5.025 -10.793 -7.971 1.00 86.50 112 VAL A O 1
ATOM 891 N N . ILE A 1 113 ? 3.423 -12.173 -7.199 1.00 88.56 113 ILE A N 1
ATOM 892 C CA . ILE A 1 113 ? 3.309 -12.956 -8.426 1.00 88.56 113 ILE A CA 1
ATOM 893 C C . ILE A 1 113 ? 2.168 -12.352 -9.240 1.00 88.56 113 ILE A C 1
ATOM 895 O O . ILE A 1 113 ? 1.003 -12.511 -8.877 1.00 88.56 113 ILE A O 1
ATOM 899 N N . CYS A 1 114 ? 2.502 -11.646 -10.315 1.00 87.88 114 CYS A N 1
ATOM 900 C CA . CYS A 1 114 ? 1.529 -11.143 -11.277 1.00 87.88 114 CYS A CA 1
ATOM 901 C C . CYS A 1 114 ? 1.531 -12.000 -12.558 1.00 87.88 114 CYS A C 1
ATOM 903 O O . CYS A 1 114 ? 2.424 -12.836 -12.750 1.00 87.88 114 CYS A O 1
ATOM 905 N N . PRO A 1 115 ? 0.527 -11.830 -13.437 1.00 88.38 115 PRO A N 1
ATOM 906 C CA . PRO A 1 115 ? 0.574 -12.381 -14.785 1.00 88.38 115 PRO A CA 1
ATOM 907 C C . PRO A 1 115 ? 1.842 -11.949 -15.533 1.00 88.38 115 PRO A C 1
ATOM 909 O O . PRO A 1 115 ? 2.317 -10.823 -15.389 1.00 88.38 115 PRO A O 1
ATOM 912 N N . GLU A 1 116 ? 2.394 -12.850 -16.342 1.00 89.94 116 GLU A N 1
ATOM 913 C CA . GLU A 1 116 ? 3.653 -12.618 -17.058 1.00 89.94 116 GLU A CA 1
ATOM 914 C C . GLU A 1 116 ? 3.585 -11.393 -17.993 1.00 89.94 116 GLU A C 1
ATOM 916 O O . GLU A 1 116 ? 4.529 -10.612 -18.086 1.00 89.94 116 GLU A O 1
ATOM 921 N N . ASP A 1 117 ? 2.449 -11.184 -18.656 1.00 88.44 117 ASP A N 1
ATOM 922 C CA . ASP A 1 117 ? 2.209 -10.031 -19.525 1.00 88.44 117 ASP A CA 1
ATOM 923 C C . ASP A 1 117 ? 2.206 -8.704 -18.749 1.00 88.44 117 ASP A C 1
ATOM 925 O O . ASP A 1 117 ? 2.809 -7.732 -19.203 1.00 88.44 117 ASP A O 1
ATOM 929 N N . VAL A 1 118 ? 1.621 -8.680 -17.547 1.00 90.81 118 VAL A N 1
ATOM 930 C CA . VAL A 1 118 ? 1.695 -7.533 -16.626 1.00 90.81 118 VAL A CA 1
ATOM 931 C C . VAL A 1 118 ? 3.141 -7.265 -16.206 1.00 90.81 118 VAL A C 1
ATOM 933 O O . VAL A 1 118 ? 3.566 -6.112 -16.186 1.00 90.81 118 VAL A O 1
ATOM 936 N N . TYR A 1 119 ? 3.921 -8.304 -15.895 1.00 93.69 119 TYR A N 1
ATOM 937 C CA . TYR A 1 119 ? 5.331 -8.146 -15.528 1.00 93.69 119 TYR A CA 1
ATOM 938 C C . TYR A 1 119 ? 6.171 -7.540 -16.664 1.00 93.69 119 TYR A C 1
ATOM 940 O O . TYR A 1 119 ? 6.940 -6.602 -16.431 1.00 93.69 119 TYR A O 1
ATOM 948 N N . HIS A 1 120 ? 6.030 -8.051 -17.892 1.00 93.56 120 HIS A N 1
ATOM 949 C CA . HIS A 1 120 ? 6.773 -7.524 -19.043 1.00 93.56 120 HIS A CA 1
ATOM 950 C C . HIS A 1 120 ? 6.364 -6.086 -19.364 1.00 93.56 120 HIS A C 1
ATOM 952 O O . HIS A 1 120 ? 7.228 -5.262 -19.660 1.00 93.56 120 HIS A O 1
ATOM 958 N N . GLU A 1 121 ? 5.077 -5.754 -19.245 1.00 94.38 121 GLU A N 1
ATOM 959 C CA . GLU A 1 121 ? 4.606 -4.378 -19.416 1.00 94.38 121 GLU A CA 1
ATOM 960 C C . GLU A 1 121 ? 5.177 -3.451 -18.331 1.00 94.38 121 GLU A C 1
ATOM 962 O O . GLU A 1 121 ? 5.675 -2.373 -18.650 1.00 94.38 121 GLU A O 1
ATOM 967 N N . LEU A 1 122 ? 5.222 -3.891 -17.064 1.00 95.62 122 LEU A N 1
ATOM 968 C CA . LEU A 1 122 ? 5.889 -3.152 -15.983 1.00 95.62 122 LEU A CA 1
ATOM 969 C C . LEU A 1 122 ? 7.366 -2.885 -16.296 1.00 95.62 122 LEU A C 1
ATOM 971 O O . LEU A 1 122 ? 7.850 -1.778 -16.061 1.00 95.62 122 LEU A O 1
ATOM 975 N N . CYS A 1 123 ? 8.086 -3.872 -16.837 1.00 96.69 123 CYS A N 1
ATOM 976 C CA . CYS A 1 123 ? 9.475 -3.691 -17.260 1.00 96.69 123 CYS A CA 1
ATOM 977 C C . CYS A 1 123 ? 9.588 -2.668 -18.399 1.00 96.69 123 CYS A C 1
ATOM 979 O O . CYS A 1 123 ? 10.436 -1.775 -18.343 1.00 96.69 123 CYS A O 1
ATOM 981 N N . ALA A 1 124 ? 8.700 -2.743 -19.394 1.00 95.56 124 ALA A N 1
ATOM 982 C CA . ALA A 1 124 ? 8.686 -1.830 -20.531 1.00 95.56 124 ALA A CA 1
ATOM 983 C C . ALA A 1 124 ? 8.400 -0.374 -20.121 1.00 95.56 124 ALA A C 1
ATOM 985 O O . ALA A 1 124 ? 9.076 0.542 -20.596 1.00 95.56 124 ALA A O 1
ATOM 986 N N . ILE A 1 125 ? 7.434 -0.136 -19.225 1.00 97.06 125 ILE A N 1
ATOM 987 C CA . ILE A 1 125 ? 7.124 1.220 -18.746 1.00 97.06 125 ILE A CA 1
ATOM 988 C C . ILE A 1 125 ? 8.164 1.743 -17.748 1.00 97.06 125 ILE A C 1
ATOM 990 O O . ILE A 1 125 ? 8.376 2.951 -17.676 1.00 97.06 125 ILE A O 1
ATOM 994 N N . ALA A 1 126 ? 8.850 0.869 -17.001 1.00 96.94 126 ALA A N 1
ATOM 995 C CA . ALA A 1 126 ? 9.851 1.286 -16.017 1.00 96.94 126 ALA A CA 1
ATOM 996 C C . ALA A 1 126 ? 11.083 1.954 -16.647 1.00 96.94 126 ALA A C 1
ATOM 998 O O . ALA A 1 126 ? 11.710 2.805 -16.010 1.00 96.94 126 ALA A O 1
ATOM 999 N N . GLY A 1 127 ? 11.398 1.599 -17.898 1.00 94.12 127 GLY A N 1
ATOM 1000 C CA . GLY A 1 127 ? 12.442 2.238 -18.702 1.00 94.12 127 GLY A CA 1
ATOM 1001 C C . GLY A 1 127 ? 12.074 3.622 -19.255 1.00 94.12 127 GLY A C 1
ATOM 1002 O O . GLY A 1 127 ? 12.913 4.254 -19.891 1.00 94.12 127 GLY A O 1
ATOM 1003 N N . ARG A 1 128 ? 10.840 4.103 -19.043 1.00 96.44 128 ARG A N 1
ATOM 1004 C CA . ARG A 1 128 ? 10.381 5.427 -19.494 1.00 96.44 128 ARG A CA 1
ATOM 1005 C C . ARG A 1 128 ? 10.641 6.509 -18.437 1.00 96.44 128 ARG A C 1
ATOM 1007 O O . ARG A 1 128 ? 11.070 6.235 -17.309 1.00 96.44 128 ARG A O 1
ATOM 1014 N N . ASP A 1 129 ? 10.377 7.763 -18.804 1.00 96.62 129 ASP A N 1
ATOM 1015 C CA . ASP A 1 129 ? 10.369 8.865 -17.841 1.00 96.62 129 ASP A CA 1
ATOM 1016 C C . ASP A 1 129 ? 9.278 8.676 -16.768 1.00 96.62 129 ASP A C 1
ATOM 1018 O O . ASP A 1 129 ? 8.380 7.842 -16.890 1.00 96.62 129 ASP A O 1
ATOM 1022 N N . ILE A 1 130 ? 9.388 9.410 -15.657 1.00 96.94 130 ILE A N 1
ATOM 1023 C CA . ILE A 1 130 ? 8.479 9.228 -14.515 1.00 96.94 130 ILE A CA 1
ATOM 1024 C C . ILE A 1 130 ? 7.013 9.519 -14.873 1.00 96.94 130 ILE A C 1
ATOM 1026 O O . ILE A 1 130 ? 6.168 8.715 -14.477 1.00 96.94 130 ILE A O 1
ATOM 1030 N N . PRO A 1 131 ? 6.677 10.591 -15.616 1.00 96.38 131 PRO A N 1
ATOM 1031 C CA . PRO A 1 131 ? 5.306 10.812 -16.068 1.00 96.38 131 PRO A CA 1
ATOM 1032 C C . PRO A 1 131 ? 4.726 9.630 -16.859 1.00 96.38 131 PRO A C 1
ATOM 1034 O O . PRO A 1 131 ? 3.646 9.149 -16.518 1.00 96.38 131 PRO A O 1
ATOM 1037 N N . ALA A 1 132 ? 5.447 9.107 -17.856 1.00 96.25 132 ALA A N 1
ATOM 1038 C CA . ALA A 1 132 ? 4.970 7.988 -18.668 1.00 96.25 132 ALA A CA 1
ATOM 1039 C C . ALA A 1 132 ? 4.907 6.670 -17.882 1.00 96.25 132 ALA A C 1
ATOM 1041 O O . ALA A 1 132 ? 3.990 5.875 -18.092 1.00 96.25 132 ALA A O 1
ATOM 1042 N N . LEU A 1 133 ? 5.852 6.440 -16.964 1.00 97.50 133 LEU A N 1
ATOM 1043 C CA . LEU A 1 133 ? 5.814 5.307 -16.037 1.00 97.50 133 LEU A CA 1
ATOM 1044 C C . LEU A 1 133 ? 4.551 5.366 -15.178 1.00 97.50 133 LEU A C 1
ATOM 1046 O O . LEU A 1 133 ? 3.869 4.357 -15.033 1.00 97.50 133 LEU A O 1
ATOM 1050 N N . LEU A 1 134 ? 4.227 6.533 -14.619 1.00 97.75 134 LEU A N 1
ATOM 1051 C CA . LEU A 1 134 ? 3.066 6.710 -13.753 1.00 97.75 134 LEU A CA 1
ATOM 1052 C C . LEU A 1 134 ? 1.737 6.488 -14.479 1.00 97.75 134 LEU A C 1
ATOM 1054 O O . LEU A 1 134 ? 0.873 5.802 -13.934 1.00 97.75 134 LEU A O 1
ATOM 1058 N N . GLU A 1 135 ? 1.584 7.027 -15.690 1.00 96.69 135 GLU A N 1
ATOM 1059 C CA . GLU A 1 135 ? 0.400 6.775 -16.523 1.00 96.69 135 GLU A CA 1
ATOM 1060 C C . GLU A 1 135 ? 0.265 5.278 -16.837 1.00 96.69 135 GLU A C 1
ATOM 1062 O O . GLU A 1 135 ? -0.768 4.681 -16.534 1.00 96.69 135 GLU A O 1
ATOM 1067 N N . GLY A 1 136 ? 1.337 4.640 -17.323 1.00 95.81 136 GLY A N 1
ATOM 1068 C CA . GLY A 1 136 ? 1.323 3.207 -17.630 1.00 95.81 136 GLY A CA 1
ATOM 1069 C C . GLY A 1 136 ? 1.076 2.325 -16.401 1.00 95.81 136 GLY A C 1
ATOM 1070 O O . GLY A 1 136 ? 0.421 1.290 -16.492 1.00 95.81 136 GLY A O 1
ATOM 1071 N N . PHE A 1 137 ? 1.553 2.737 -15.224 1.00 96.94 137 PHE A N 1
ATOM 1072 C CA . PHE A 1 137 ? 1.310 2.007 -13.984 1.00 96.94 137 PHE A CA 1
ATOM 1073 C C . PHE A 1 137 ? -0.164 2.101 -13.567 1.00 96.94 137 PHE A C 1
ATOM 1075 O O . PHE A 1 137 ? -0.741 1.102 -13.143 1.00 96.94 137 PHE A O 1
ATOM 1082 N N . VAL A 1 138 ? -0.794 3.274 -13.706 1.00 95.88 138 VAL A N 1
ATOM 1083 C CA . VAL A 1 138 ? -2.238 3.425 -13.465 1.00 95.88 138 VAL A CA 1
ATOM 1084 C C . VAL A 1 138 ? -3.047 2.592 -14.456 1.00 95.88 138 VAL A C 1
ATOM 1086 O O . VAL A 1 138 ? -3.957 1.898 -14.012 1.00 95.88 138 VAL A O 1
ATOM 1089 N N . ASP A 1 139 ? -2.686 2.578 -15.743 1.00 93.69 139 ASP A N 1
ATOM 1090 C CA . ASP A 1 139 ? -3.351 1.742 -16.756 1.00 93.69 139 ASP A CA 1
ATOM 1091 C C . ASP A 1 139 ? -3.345 0.255 -16.359 1.00 93.69 139 ASP A C 1
ATOM 1093 O O . ASP A 1 139 ? -4.363 -0.434 -16.450 1.00 93.69 139 ASP A O 1
ATOM 1097 N N . LEU A 1 140 ? -2.207 -0.243 -15.864 1.00 92.06 140 LEU A N 1
ATOM 1098 C CA . LEU A 1 140 ? -2.069 -1.631 -15.421 1.00 92.06 140 LEU A CA 1
ATOM 1099 C C . LEU A 1 140 ? -2.906 -1.951 -14.180 1.00 92.06 140 LEU A C 1
ATOM 1101 O O . LEU A 1 140 ? -3.508 -3.021 -14.111 1.00 92.06 140 LEU A O 1
ATOM 1105 N N . VAL A 1 141 ? -2.956 -1.043 -13.204 1.00 91.94 141 VAL A N 1
ATOM 1106 C CA . VAL A 1 141 ? -3.780 -1.242 -12.003 1.00 91.94 141 VAL A CA 1
ATOM 1107 C C . VAL A 1 141 ? -5.274 -1.148 -12.338 1.00 91.94 141 VAL A C 1
ATOM 1109 O O . VAL A 1 141 ? -6.065 -1.918 -11.796 1.00 91.94 141 VAL A O 1
ATOM 1112 N N . GLU A 1 142 ? -5.671 -0.252 -13.249 1.00 89.31 142 GLU A N 1
ATOM 1113 C CA . GLU A 1 142 ? -7.047 -0.169 -13.762 1.00 89.31 142 GLU A CA 1
ATOM 1114 C C . GLU A 1 142 ? -7.452 -1.456 -14.506 1.00 89.31 142 GLU A C 1
ATOM 1116 O O . GLU A 1 142 ? -8.610 -1.869 -14.423 1.00 89.31 142 GLU A O 1
ATOM 1121 N N . TYR A 1 143 ? -6.510 -2.116 -15.190 1.00 85.00 143 TYR A N 1
ATOM 1122 C CA . TYR A 1 143 ? -6.741 -3.414 -15.828 1.00 85.00 143 TYR A CA 1
ATOM 1123 C C . TYR A 1 143 ? -6.970 -4.538 -14.804 1.00 85.00 143 TYR A C 1
ATOM 1125 O O . TYR A 1 143 ? -7.924 -5.310 -14.940 1.00 85.00 143 TYR A O 1
ATOM 1133 N N . ALA A 1 144 ? -6.109 -4.643 -13.786 1.00 83.38 144 ALA A N 1
ATOM 1134 C CA . ALA A 1 144 ? -6.258 -5.600 -12.693 1.00 83.38 144 ALA A CA 1
ATOM 1135 C C . ALA A 1 144 ? -5.430 -5.200 -11.463 1.00 83.38 144 ALA A C 1
ATOM 1137 O O . ALA A 1 144 ? -4.277 -4.786 -11.574 1.00 83.38 144 ALA A O 1
ATOM 1138 N N . PHE A 1 145 ? -5.965 -5.438 -10.263 1.00 86.88 145 PHE A N 1
ATOM 1139 C CA . 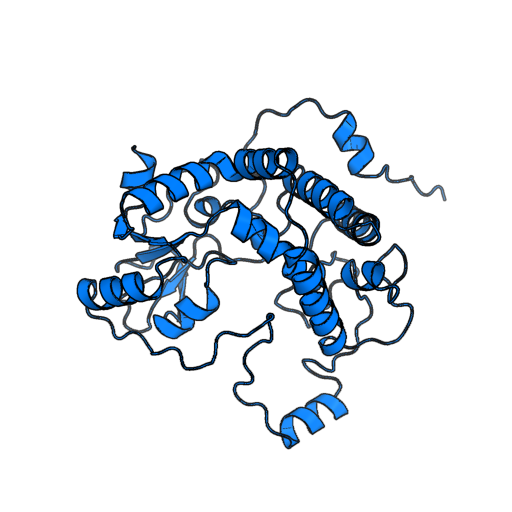PHE A 1 145 ? -5.166 -5.363 -9.041 1.00 86.88 145 PHE A CA 1
ATOM 1140 C C . PHE A 1 145 ? -4.268 -6.601 -8.938 1.00 86.88 145 PHE A C 1
ATOM 1142 O O . PHE A 1 145 ? -4.745 -7.702 -8.685 1.00 86.88 145 PHE A O 1
ATOM 1149 N N . PHE A 1 146 ? -2.962 -6.421 -9.126 1.00 86.69 146 PHE A N 1
ATOM 1150 C CA . PHE A 1 146 ? -1.968 -7.500 -9.026 1.00 86.69 146 PHE A CA 1
ATOM 1151 C C . PHE A 1 146 ? -1.115 -7.424 -7.752 1.00 86.69 146 PHE A C 1
ATOM 1153 O O . PHE A 1 146 ? -0.349 -8.338 -7.472 1.00 86.69 146 PHE A O 1
ATOM 1160 N N . ASP A 1 147 ? -1.252 -6.361 -6.961 1.00 90.12 147 ASP A N 1
ATOM 1161 C CA . ASP A 1 147 ? -0.537 -6.149 -5.702 1.00 90.12 147 ASP A CA 1
ATOM 1162 C C . ASP A 1 147 ? -1.500 -5.539 -4.654 1.00 90.12 147 ASP A C 1
ATOM 1164 O O . ASP A 1 147 ? -2.169 -4.541 -4.932 1.00 90.12 147 ASP A O 1
ATOM 1168 N N . ALA A 1 148 ? -1.543 -6.104 -3.437 1.00 89.12 148 ALA A N 1
ATOM 1169 C CA . ALA A 1 148 ? -2.375 -5.641 -2.315 1.00 89.12 148 ALA A CA 1
ATOM 1170 C C . ALA A 1 148 ? -2.184 -4.150 -1.971 1.00 89.12 148 ALA A C 1
ATOM 1172 O O . ALA A 1 148 ? -3.075 -3.478 -1.445 1.00 89.12 148 ALA A O 1
ATOM 1173 N N . HIS A 1 149 ? -1.008 -3.596 -2.251 1.00 91.94 149 HIS A N 1
ATOM 1174 C CA . HIS A 1 149 ? -0.689 -2.184 -2.063 1.00 91.94 149 HIS A CA 1
ATOM 1175 C C . HIS A 1 149 ? -1.531 -1.272 -2.957 1.00 91.94 149 HIS A C 1
ATOM 1177 O O . HIS A 1 149 ? -1.718 -0.101 -2.629 1.00 91.94 149 HIS A O 1
ATOM 1183 N N . HIS A 1 150 ? -2.052 -1.815 -4.054 1.00 92.94 150 HIS A N 1
ATOM 1184 C CA . HIS A 1 150 ? -2.890 -1.118 -5.017 1.00 92.94 150 HIS A CA 1
ATOM 1185 C C . HIS A 1 150 ? -4.350 -1.583 -4.975 1.00 92.94 150 HIS A C 1
ATOM 1187 O O . HIS A 1 150 ? -5.172 -1.037 -5.697 1.00 92.94 150 HIS A O 1
ATOM 1193 N N . GLU A 1 151 ? -4.728 -2.514 -4.103 1.00 92.19 151 GLU A N 1
ATOM 1194 C CA . GLU A 1 151 ? -6.144 -2.786 -3.843 1.00 92.19 151 GLU A CA 1
ATOM 1195 C C . GLU A 1 151 ? -6.791 -1.645 -3.043 1.00 92.19 151 GLU A C 1
ATOM 1197 O O . GLU A 1 151 ? -6.106 -1.034 -2.213 1.00 92.19 151 GLU A O 1
ATOM 1202 N N . PRO A 1 152 ? -8.099 -1.371 -3.219 1.00 93.50 152 PRO A N 1
ATOM 1203 C CA . PRO A 1 152 ? -8.822 -0.452 -2.349 1.00 93.50 152 PRO A CA 1
ATOM 1204 C C . PRO A 1 152 ? -8.733 -0.887 -0.883 1.00 93.50 152 PRO A C 1
ATOM 1206 O O . PRO A 1 152 ? -8.872 -2.070 -0.572 1.00 93.50 152 PRO A O 1
ATOM 1209 N N . GLN A 1 153 ? -8.536 0.064 0.022 1.00 95.12 153 GLN A N 1
ATOM 1210 C CA . GLN A 1 153 ? -8.421 -0.137 1.468 1.00 95.12 153 GLN A CA 1
ATOM 1211 C C . GLN A 1 153 ? -9.669 -0.821 2.036 1.00 95.12 153 GLN A C 1
ATOM 1213 O O . GLN A 1 153 ? -9.560 -1.719 2.870 1.00 95.12 153 GLN A O 1
ATOM 1218 N N . LEU A 1 154 ? -10.853 -0.487 1.514 1.00 94.81 154 LEU A N 1
ATOM 1219 C CA . LEU A 1 154 ? -12.102 -1.148 1.894 1.00 94.81 154 LEU A CA 1
ATOM 1220 C C . LEU A 1 154 ? -12.160 -2.634 1.504 1.00 94.81 154 LEU A C 1
ATOM 1222 O O . LEU A 1 154 ? -12.884 -3.404 2.138 1.00 94.81 154 LEU A O 1
ATOM 1226 N N . SER A 1 155 ? -11.387 -3.090 0.513 1.00 92.19 155 SER A N 1
ATOM 1227 C CA . SER A 1 155 ? -11.342 -4.511 0.107 1.00 92.19 155 SER A CA 1
ATOM 1228 C C . SER A 1 155 ? -10.740 -5.423 1.183 1.00 92.19 155 SER A C 1
ATOM 1230 O O . SER A 1 155 ? -10.942 -6.635 1.165 1.00 92.19 155 SER A O 1
ATOM 1232 N N . PHE A 1 156 ? -10.033 -4.851 2.161 1.00 93.38 156 PHE A N 1
ATOM 1233 C CA . PHE A 1 156 ? -9.497 -5.578 3.314 1.00 93.38 156 PHE A CA 1
ATOM 1234 C C . PHE A 1 156 ? -10.572 -5.860 4.375 1.00 93.38 156 PHE A C 1
ATOM 1236 O O . PHE A 1 156 ? -10.391 -6.741 5.215 1.00 93.38 156 PHE A O 1
ATOM 1243 N N . LEU A 1 157 ? -11.688 -5.128 4.325 1.00 94.69 157 LEU A N 1
ATOM 1244 C CA . LEU A 1 157 ? -12.755 -5.121 5.330 1.00 94.69 157 LEU A CA 1
ATOM 1245 C C . LEU A 1 157 ? -14.070 -5.691 4.792 1.00 94.69 157 LEU A C 1
ATOM 1247 O O . LEU A 1 157 ? -14.946 -6.075 5.565 1.00 94.69 157 LEU A O 1
ATOM 1251 N N . THR A 1 158 ? -14.199 -5.779 3.469 1.00 92.19 158 THR A N 1
ATOM 1252 C CA . THR A 1 158 ? -15.426 -6.179 2.778 1.00 92.19 158 THR A CA 1
ATOM 1253 C C . THR A 1 158 ? -15.301 -7.533 2.084 1.00 92.19 158 THR A C 1
ATOM 1255 O O . THR A 1 158 ? -14.209 -8.053 1.844 1.00 92.19 158 THR A O 1
ATOM 1258 N N . ASP A 1 159 ? -16.441 -8.153 1.796 1.00 88.81 159 ASP A N 1
ATOM 1259 C CA . ASP A 1 159 ? -16.533 -9.300 0.902 1.00 88.81 159 ASP A CA 1
ATOM 1260 C C . ASP A 1 159 ? -16.575 -8.857 -0.575 1.00 88.81 159 ASP A C 1
ATOM 1262 O O . ASP A 1 159 ? -16.497 -7.674 -0.916 1.00 88.81 159 ASP A O 1
ATOM 1266 N N . ARG A 1 160 ? -16.714 -9.820 -1.493 1.00 83.50 160 ARG A N 1
ATOM 1267 C CA . ARG A 1 160 ? -16.790 -9.535 -2.938 1.00 83.50 160 ARG A CA 1
ATOM 1268 C C . ARG A 1 160 ? -18.054 -8.775 -3.356 1.00 83.50 160 ARG A C 1
ATOM 1270 O O . ARG A 1 160 ? -18.100 -8.276 -4.475 1.00 83.50 160 ARG A O 1
ATOM 1277 N N . ARG A 1 161 ? -19.066 -8.709 -2.487 1.00 84.06 161 ARG A N 1
ATOM 1278 C CA . ARG A 1 161 ? -20.313 -7.958 -2.677 1.00 84.06 161 ARG A CA 1
ATOM 1279 C C . ARG A 1 161 ? -20.251 -6.577 -2.016 1.00 84.06 161 ARG A C 1
ATOM 1281 O O . ARG A 1 161 ? -21.257 -5.880 -2.003 1.00 84.06 161 ARG A O 1
ATOM 1288 N N . GLY A 1 162 ? -19.100 -6.193 -1.455 1.00 83.38 162 GLY A N 1
ATOM 1289 C CA . GLY A 1 162 ? -18.921 -4.927 -0.747 1.00 83.38 162 GLY A CA 1
ATOM 1290 C C . GLY A 1 162 ? -19.517 -4.911 0.662 1.00 83.38 162 GLY A C 1
ATOM 1291 O O . GLY A 1 162 ? -19.536 -3.858 1.288 1.00 83.38 162 GLY A O 1
ATOM 1292 N N . ARG A 1 163 ? -19.989 -6.050 1.186 1.00 90.69 163 ARG A N 1
ATOM 1293 C CA . ARG A 1 163 ? -20.538 -6.127 2.547 1.00 90.69 163 ARG A CA 1
ATOM 1294 C C . ARG A 1 163 ? -19.408 -6.206 3.558 1.00 90.69 163 ARG A C 1
ATOM 1296 O O . ARG A 1 163 ? -18.438 -6.930 3.330 1.00 90.69 163 ARG A O 1
ATOM 1303 N N . LEU A 1 164 ? -19.542 -5.508 4.682 1.00 94.00 164 LEU A N 1
ATOM 1304 C CA . LEU A 1 164 ? -18.571 -5.587 5.771 1.00 94.00 164 LEU A CA 1
ATOM 1305 C C . LEU A 1 164 ? -18.477 -7.022 6.301 1.00 94.00 164 LEU A C 1
ATOM 1307 O O . LEU A 1 164 ? -19.477 -7.657 6.627 1.00 94.00 164 LEU A O 1
ATOM 1311 N N . ARG A 1 165 ? -17.247 -7.529 6.381 1.00 94.56 165 ARG A N 1
ATOM 1312 C CA . ARG A 1 165 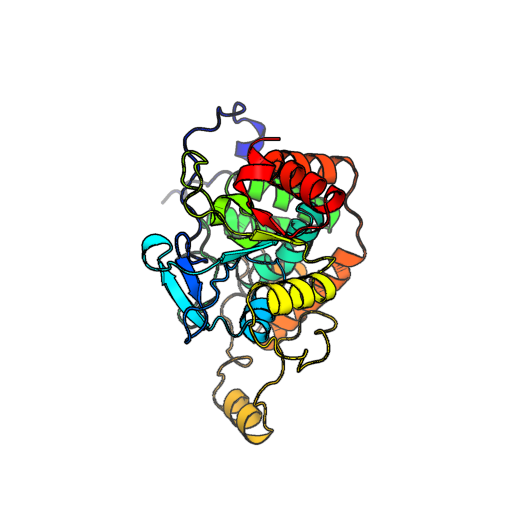? -16.914 -8.794 7.056 1.00 94.56 165 ARG A CA 1
ATOM 1313 C C . ARG A 1 165 ? -16.493 -8.568 8.502 1.00 94.56 165 ARG A C 1
ATOM 1315 O O . ARG A 1 165 ? -16.440 -9.517 9.277 1.00 94.56 165 ARG A O 1
ATOM 1322 N N . ILE A 1 166 ? -16.119 -7.333 8.812 1.00 96.38 166 ILE A N 1
ATOM 1323 C CA . ILE A 1 166 ? -15.701 -6.846 10.116 1.00 96.38 166 ILE A CA 1
ATOM 1324 C C . ILE A 1 166 ? -15.933 -5.336 10.145 1.00 96.38 166 ILE A C 1
ATOM 1326 O O . ILE A 1 166 ? -15.802 -4.685 9.107 1.00 96.38 166 ILE A O 1
ATOM 1330 N N . ASP A 1 167 ? -16.272 -4.797 11.311 1.00 97.31 167 ASP A N 1
ATOM 1331 C CA . ASP A 1 167 ? -16.575 -3.377 11.489 1.00 97.31 167 ASP A CA 1
ATOM 1332 C C . ASP A 1 167 ? -15.600 -2.752 12.498 1.00 97.31 167 ASP A C 1
ATOM 1334 O O . ASP A 1 167 ? -15.861 -2.747 13.703 1.00 97.31 167 ASP A O 1
ATOM 1338 N N . PRO A 1 168 ? -14.398 -2.348 12.052 1.00 97.69 168 PRO A N 1
ATOM 1339 C CA . PRO A 1 168 ? -13.404 -1.773 12.942 1.00 97.69 168 PRO A CA 1
ATOM 1340 C C . PRO A 1 168 ? -13.722 -0.309 13.255 1.00 97.69 168 PRO A C 1
ATOM 1342 O O . PRO A 1 168 ? -14.280 0.406 12.425 1.00 97.69 168 PRO A O 1
ATOM 1345 N N . HIS A 1 169 ? -13.219 0.171 14.391 1.00 97.88 169 HIS A N 1
ATOM 1346 C CA . HIS A 1 169 ? -12.987 1.599 14.572 1.00 97.88 169 HIS A CA 1
ATOM 1347 C C . HIS A 1 169 ? -11.882 2.055 13.614 1.00 97.88 169 HIS A C 1
ATOM 1349 O O . HIS A 1 169 ? -10.788 1.477 13.586 1.00 97.88 169 HIS A O 1
ATOM 1355 N N . VAL A 1 170 ? -12.164 3.076 12.810 1.00 97.62 170 VAL A N 1
ATOM 1356 C CA . VAL A 1 170 ? -11.235 3.577 11.799 1.00 97.62 170 VAL A CA 1
ATOM 1357 C C . VAL A 1 170 ? -10.550 4.872 12.225 1.00 97.62 170 VAL A C 1
ATOM 1359 O O . VAL A 1 170 ? -11.143 5.753 12.845 1.00 97.62 170 VAL A O 1
ATOM 1362 N N . TYR A 1 171 ? -9.273 4.980 11.864 1.00 97.12 171 TYR A N 1
ATOM 1363 C CA . TYR A 1 171 ? -8.388 6.095 12.206 1.00 97.12 171 TYR A CA 1
ATOM 1364 C C . TYR A 1 171 ? -7.547 6.505 11.001 1.00 97.12 171 TYR A C 1
ATOM 1366 O O . TYR A 1 171 ? -7.380 5.727 10.058 1.00 97.12 171 TYR A O 1
ATOM 1374 N N . ALA A 1 172 ? -6.996 7.717 11.016 1.00 95.81 172 ALA A N 1
ATOM 1375 C CA . ALA A 1 172 ? -6.165 8.218 9.929 1.00 95.81 172 ALA A CA 1
ATOM 1376 C C . ALA A 1 172 ? -4.675 8.069 10.266 1.00 95.81 172 ALA A C 1
ATOM 1378 O O . ALA A 1 172 ? -4.223 8.393 11.362 1.00 95.81 172 ALA A O 1
ATOM 1379 N N . VAL A 1 173 ? -3.867 7.618 9.303 1.00 94.94 173 VAL A N 1
ATOM 1380 C CA . VAL A 1 173 ? -2.404 7.523 9.474 1.00 94.94 173 VAL A CA 1
ATOM 1381 C C . VAL A 1 173 ? -1.784 8.896 9.773 1.00 94.94 173 VAL A C 1
ATOM 1383 O O . VAL A 1 173 ? -0.800 9.001 10.501 1.00 94.94 173 VAL A O 1
ATOM 1386 N N . GLU A 1 174 ? -2.363 9.964 9.236 1.00 92.44 174 GLU A N 1
ATOM 1387 C CA . GLU A 1 174 ? -1.942 11.350 9.424 1.00 92.44 174 GLU A CA 1
ATOM 1388 C C . GLU A 1 174 ? -2.037 11.814 10.887 1.00 92.44 174 GLU A C 1
ATOM 1390 O O . GLU A 1 174 ? -1.286 12.698 11.295 1.00 92.44 174 GLU A O 1
ATOM 1395 N N . THR A 1 175 ? -2.907 11.191 11.682 1.00 93.62 175 THR A N 1
ATOM 1396 C CA . THR A 1 175 ? -3.158 11.512 13.094 1.00 93.62 175 THR A CA 1
ATOM 1397 C C . THR A 1 175 ? -2.712 10.396 14.039 1.00 93.62 175 THR A C 1
ATOM 1399 O O . THR A 1 175 ? -3.113 10.368 15.200 1.00 93.62 175 THR A O 1
ATOM 1402 N N . LEU A 1 176 ? -1.821 9.516 13.563 1.00 93.88 176 LEU A N 1
ATOM 1403 C CA . LEU A 1 176 ? -1.397 8.286 14.234 1.00 93.88 176 LEU A CA 1
ATOM 1404 C C . LEU A 1 176 ? -1.081 8.450 15.728 1.00 93.88 176 LEU A C 1
ATOM 1406 O O . LEU A 1 176 ? -1.594 7.684 16.532 1.00 93.88 176 LEU A O 1
ATOM 1410 N N . GLU A 1 177 ? -0.258 9.426 16.122 1.00 93.69 177 GLU A N 1
ATOM 1411 C CA . GLU A 1 177 ? 0.144 9.584 17.533 1.00 93.69 177 GLU A CA 1
ATOM 1412 C C . GLU A 1 177 ? -1.037 9.919 18.450 1.00 93.69 177 GLU A C 1
ATOM 1414 O O . GLU A 1 177 ? -1.192 9.331 19.520 1.00 93.69 177 GLU A O 1
ATOM 1419 N N . ARG A 1 178 ? -1.896 10.843 18.005 1.00 94.38 178 ARG A N 1
ATOM 1420 C CA . ARG A 1 178 ? -3.116 11.224 18.721 1.00 94.38 178 ARG A CA 1
ATOM 1421 C C . ARG A 1 178 ? -4.060 10.028 18.829 1.00 94.38 178 ARG A C 1
ATOM 1423 O O . ARG A 1 178 ? -4.587 9.754 19.903 1.00 94.38 178 ARG A O 1
ATOM 1430 N N . ASP A 1 179 ? -4.236 9.302 17.731 1.00 95.25 179 ASP A N 1
ATOM 1431 C CA . ASP A 1 179 ? -5.183 8.193 17.650 1.00 95.25 179 ASP A CA 1
ATOM 1432 C C . ASP A 1 179 ? -4.699 6.980 18.459 1.00 95.25 179 ASP A C 1
ATOM 1434 O O . ASP A 1 179 ? -5.493 6.317 19.116 1.00 95.25 179 ASP A O 1
ATOM 1438 N N . LEU A 1 180 ? -3.387 6.731 18.521 1.00 95.44 180 LEU A N 1
ATOM 1439 C CA . LEU A 1 180 ? -2.809 5.723 19.411 1.00 95.44 180 LEU A CA 1
ATOM 1440 C C . LEU A 1 180 ? -3.039 6.052 20.892 1.00 95.44 180 LEU A C 1
ATOM 1442 O O . LEU A 1 180 ? -3.329 5.145 21.675 1.00 95.44 180 LEU A O 1
ATOM 1446 N N . ALA A 1 181 ? -2.952 7.327 21.283 1.00 93.38 181 ALA A N 1
ATOM 1447 C CA . ALA A 1 181 ? -3.295 7.751 22.640 1.00 93.38 181 ALA A CA 1
ATOM 1448 C C . ALA A 1 181 ? -4.792 7.543 22.938 1.00 93.38 181 ALA A C 1
ATOM 1450 O O . ALA A 1 181 ? -5.136 7.039 24.008 1.00 93.38 181 ALA A O 1
ATOM 1451 N N . ALA A 1 182 ? -5.671 7.848 21.978 1.00 93.62 182 ALA A N 1
ATOM 1452 C CA . ALA A 1 182 ? -7.110 7.612 22.105 1.00 93.62 182 ALA A CA 1
ATOM 1453 C C . ALA A 1 182 ? -7.444 6.114 22.236 1.00 93.62 182 ALA A C 1
ATOM 1455 O O . ALA A 1 182 ? -8.182 5.728 23.138 1.00 93.62 182 ALA A O 1
ATOM 1456 N N . ILE A 1 183 ? -6.838 5.256 21.408 1.00 95.69 183 ILE A N 1
ATOM 1457 C CA . ILE A 1 183 ? -6.977 3.789 21.470 1.00 95.69 183 ILE A CA 1
ATOM 1458 C C . ILE A 1 183 ? -6.502 3.258 22.830 1.00 95.69 183 ILE A C 1
ATOM 1460 O O . ILE A 1 183 ? -7.189 2.443 23.449 1.00 95.69 183 ILE A O 1
ATOM 1464 N N . SER A 1 184 ? -5.343 3.727 23.307 1.00 94.94 184 SER A N 1
ATOM 1465 C CA . SER A 1 184 ? -4.795 3.380 24.625 1.00 94.94 184 SER A CA 1
ATOM 1466 C C . SER A 1 184 ? -5.796 3.680 25.740 1.00 94.94 184 SER A C 1
ATOM 1468 O O . SER A 1 184 ? -6.131 2.791 26.523 1.00 94.94 184 SER A O 1
ATOM 1470 N N . ALA A 1 185 ? -6.333 4.906 25.764 1.00 93.75 185 ALA A N 1
ATOM 1471 C CA . ALA A 1 185 ? -7.297 5.345 26.767 1.00 93.75 185 ALA A CA 1
ATOM 1472 C C . ALA A 1 185 ? -8.624 4.574 26.676 1.00 93.75 185 ALA A C 1
ATOM 1474 O O . ALA A 1 185 ? -9.134 4.105 27.690 1.00 93.75 185 ALA A O 1
ATOM 1475 N N . ARG A 1 186 ? -9.156 4.397 25.461 1.00 93.69 186 ARG A N 1
ATOM 1476 C CA . ARG A 1 186 ? -10.457 3.763 25.211 1.00 93.69 186 ARG A CA 1
ATOM 1477 C C . ARG A 1 186 ? -10.467 2.279 25.562 1.00 93.69 186 ARG A C 1
ATOM 1479 O O . ARG A 1 186 ? -11.412 1.800 26.179 1.00 93.69 186 ARG A O 1
ATOM 1486 N N . PHE A 1 187 ? -9.432 1.544 25.159 1.00 94.31 187 PHE A N 1
ATOM 1487 C CA . PHE A 1 187 ? -9.381 0.088 25.329 1.00 94.31 187 PHE A CA 1
ATOM 1488 C C . PHE A 1 187 ? -8.495 -0.355 26.503 1.00 94.31 187 PHE A C 1
ATOM 1490 O O . PHE A 1 187 ? -8.386 -1.552 26.785 1.00 94.31 187 PHE A O 1
ATOM 1497 N N . GLY A 1 188 ? -7.868 0.596 27.205 1.00 93.81 188 GLY A N 1
ATOM 1498 C CA . GLY A 1 188 ? -7.010 0.367 28.367 1.00 93.81 188 GLY A CA 1
ATOM 1499 C C . GLY A 1 188 ? -5.753 -0.446 28.050 1.00 93.81 188 GLY A C 1
ATOM 1500 O O . GLY A 1 188 ? -5.355 -1.288 28.862 1.00 93.81 188 GLY A O 1
ATOM 1501 N N . ILE A 1 189 ? -5.176 -0.279 26.857 1.00 93.38 189 ILE A N 1
ATOM 1502 C CA . ILE A 1 189 ? -4.016 -1.055 26.396 1.00 93.38 189 ILE A CA 1
ATOM 1503 C C . ILE A 1 189 ? -2.733 -0.229 26.435 1.00 93.38 189 ILE A C 1
ATOM 1505 O O . ILE A 1 189 ? -2.729 0.948 26.103 1.00 93.38 189 ILE A O 1
ATOM 1509 N N . ALA A 1 190 ? -1.612 -0.867 26.768 1.00 91.88 190 ALA A N 1
ATOM 1510 C CA . ALA A 1 190 ? -0.310 -0.228 26.634 1.00 91.88 190 ALA A CA 1
ATOM 1511 C C . ALA A 1 190 ? 0.096 -0.156 25.154 1.00 91.88 190 ALA A C 1
ATOM 1513 O O . ALA A 1 190 ? 0.121 -1.183 24.462 1.00 91.88 190 ALA A O 1
ATOM 1514 N N . VAL A 1 191 ? 0.445 1.049 24.703 1.00 91.06 191 VAL A N 1
ATOM 1515 C CA . VAL A 1 191 ? 1.024 1.312 23.383 1.00 91.06 191 VAL A CA 1
ATOM 1516 C C . VAL A 1 191 ? 2.527 1.493 23.540 1.00 91.06 191 VAL A C 1
ATOM 1518 O O . VAL A 1 191 ? 2.978 2.301 24.352 1.00 91.06 191 VAL A O 1
ATOM 1521 N N . ALA A 1 192 ? 3.316 0.752 22.766 1.00 87.88 192 ALA A N 1
ATOM 1522 C CA . ALA A 1 192 ? 4.762 0.908 22.799 1.00 87.88 192 ALA A CA 1
ATOM 1523 C C . ALA A 1 192 ? 5.181 2.259 22.193 1.00 87.88 192 ALA A C 1
ATOM 1525 O O . ALA A 1 192 ? 4.639 2.712 21.176 1.00 87.88 192 ALA A O 1
ATOM 1526 N N . ALA A 1 193 ? 6.187 2.885 22.805 1.00 81.62 193 ALA A N 1
ATOM 1527 C CA . ALA A 1 193 ? 6.854 4.045 22.231 1.00 81.62 193 ALA A CA 1
ATOM 1528 C C . ALA A 1 193 ? 7.540 3.673 20.908 1.00 81.62 193 ALA A C 1
ATOM 1530 O O . ALA A 1 193 ? 7.921 2.520 20.679 1.00 81.62 193 ALA A O 1
ATOM 1531 N N . THR A 1 194 ? 7.736 4.658 20.037 1.00 70.88 194 THR A N 1
ATOM 1532 C CA . THR A 1 194 ? 8.459 4.473 18.777 1.00 70.88 194 THR A CA 1
ATOM 1533 C C . THR A 1 194 ? 9.925 4.140 19.075 1.00 70.88 194 THR A C 1
ATOM 1535 O O . THR A 1 194 ? 10.747 5.018 19.302 1.00 70.88 194 THR A O 1
ATOM 1538 N N . THR A 1 195 ? 10.264 2.850 19.102 1.00 54.62 195 THR A N 1
ATOM 1539 C CA . THR A 1 195 ? 11.623 2.373 19.442 1.00 54.62 195 THR A CA 1
ATOM 1540 C C . THR A 1 195 ? 12.681 2.597 18.352 1.00 54.62 195 THR A C 1
ATOM 1542 O O . THR A 1 195 ? 13.837 2.234 18.550 1.00 54.62 195 THR A O 1
ATOM 1545 N N . ALA A 1 196 ? 12.327 3.178 17.202 1.00 53.34 196 ALA A N 1
ATOM 1546 C CA . ALA A 1 196 ? 13.260 3.429 16.107 1.00 53.34 196 ALA A CA 1
ATOM 1547 C C . ALA A 1 196 ? 13.001 4.801 15.464 1.00 53.34 196 ALA A C 1
ATOM 1549 O O . ALA A 1 196 ? 11.835 5.174 15.302 1.00 53.34 196 ALA A O 1
ATOM 1550 N N . PRO A 1 197 ? 14.043 5.549 15.052 1.00 49.53 197 PRO A N 1
ATOM 1551 C CA . PRO A 1 197 ? 13.843 6.715 14.201 1.00 49.53 197 PRO A CA 1
ATOM 1552 C C . PRO A 1 197 ? 13.043 6.296 12.962 1.00 49.53 197 PRO A C 1
ATOM 1554 O O . PRO A 1 197 ? 13.307 5.243 12.376 1.00 49.53 197 PRO A O 1
ATOM 1557 N N . ARG A 1 198 ? 12.042 7.102 12.569 1.00 47.41 198 ARG A N 1
ATOM 1558 C CA . ARG A 1 198 ? 11.306 6.905 11.310 1.00 47.41 198 ARG A CA 1
ATOM 1559 C C . ARG A 1 198 ? 12.331 6.679 10.205 1.00 47.41 198 ARG A C 1
ATOM 1561 O O . ARG A 1 198 ? 13.176 7.542 9.992 1.00 47.41 198 ARG A O 1
ATOM 1568 N N . ASN A 1 199 ? 12.262 5.539 9.520 1.00 43.25 199 ASN A N 1
ATOM 1569 C CA . ASN A 1 199 ? 13.188 5.203 8.443 1.00 43.25 199 ASN A CA 1
ATOM 1570 C C . ASN A 1 199 ? 13.168 6.312 7.382 1.00 43.25 199 ASN A C 1
ATOM 1572 O O . ASN A 1 199 ? 12.266 6.368 6.538 1.00 43.25 199 ASN A O 1
ATOM 1576 N N . VAL A 1 200 ? 14.150 7.212 7.423 1.00 37.50 200 VAL A N 1
ATOM 1577 C CA . VAL A 1 200 ? 14.323 8.247 6.408 1.00 37.50 200 VAL A CA 1
ATOM 1578 C C . VAL A 1 200 ? 14.727 7.522 5.128 1.00 37.50 200 VAL A C 1
ATOM 1580 O O . VAL A 1 200 ? 15.860 7.089 4.967 1.00 37.50 200 VAL A O 1
ATOM 1583 N N . GLY A 1 201 ? 13.762 7.314 4.230 1.00 41.94 201 GLY A N 1
ATOM 1584 C CA . GLY A 1 201 ? 14.016 6.709 2.921 1.00 41.94 201 GLY A CA 1
ATOM 1585 C C . GLY A 1 201 ? 13.851 5.190 2.822 1.00 41.94 201 GLY A C 1
ATOM 1586 O O . GLY A 1 201 ? 14.446 4.610 1.927 1.00 41.94 201 GLY A O 1
ATOM 1587 N N . GLY A 1 202 ? 13.045 4.542 3.673 1.00 39.00 202 GLY A N 1
ATOM 1588 C CA . GLY A 1 202 ? 12.592 3.162 3.408 1.00 39.00 202 GLY A CA 1
ATOM 1589 C C . GLY A 1 202 ? 13.573 2.037 3.764 1.00 39.00 202 GLY A C 1
ATOM 1590 O O . GLY A 1 202 ? 13.313 0.879 3.442 1.00 39.00 202 GLY A O 1
ATOM 1591 N N . GLN A 1 203 ? 14.670 2.328 4.467 1.00 40.12 203 GLN A N 1
ATOM 1592 C CA . GLN A 1 203 ? 15.521 1.279 5.040 1.00 40.12 203 GLN A CA 1
ATOM 1593 C C . GLN A 1 203 ? 14.730 0.486 6.097 1.00 40.12 203 GLN A C 1
ATOM 1595 O O . GLN A 1 203 ? 14.078 1.086 6.938 1.00 40.12 203 GLN A O 1
ATOM 1600 N N . LYS A 1 204 ? 14.723 -0.854 6.058 1.00 45.19 204 LYS A N 1
ATOM 1601 C CA . LYS A 1 204 ? 14.135 -1.666 7.145 1.00 45.19 204 LYS A CA 1
ATOM 1602 C C . LYS A 1 204 ? 14.998 -1.489 8.415 1.00 45.19 204 LYS A C 1
ATOM 1604 O O . LYS A 1 204 ? 16.218 -1.425 8.278 1.00 45.19 204 LYS A O 1
ATOM 1609 N N . PRO A 1 205 ? 14.408 -1.430 9.625 1.00 43.44 205 PRO A N 1
ATOM 1610 C CA . PRO A 1 205 ? 15.162 -1.203 10.857 1.00 43.44 205 PRO A CA 1
ATOM 1611 C C . PRO A 1 205 ? 16.215 -2.294 11.086 1.00 43.44 205 PRO A C 1
ATOM 1613 O O . PRO A 1 205 ? 15.953 -3.483 10.902 1.00 43.44 205 PRO A O 1
ATOM 1616 N N . GLU A 1 206 ? 17.400 -1.890 11.539 1.00 49.09 206 GLU A N 1
ATOM 1617 C CA . GLU A 1 206 ? 18.573 -2.749 11.758 1.00 49.09 206 GLU A CA 1
ATOM 1618 C C . GLU A 1 206 ? 18.500 -3.597 13.043 1.00 49.09 206 GLU A C 1
ATOM 1620 O O . GLU A 1 206 ? 19.523 -3.904 13.657 1.00 49.09 206 GLU A O 1
ATOM 1625 N N . LYS A 1 207 ? 17.301 -3.990 13.495 1.00 45.62 207 LYS A N 1
ATOM 1626 C CA . LYS A 1 207 ? 17.158 -4.794 14.719 1.00 45.62 207 LYS A CA 1
ATOM 1627 C C . LYS A 1 207 ? 17.957 -6.103 14.585 1.00 45.62 207 LYS A C 1
ATOM 1629 O O . LYS A 1 207 ? 17.631 -6.972 13.777 1.00 45.62 207 LYS A O 1
ATOM 1634 N N . GLY A 1 208 ? 19.013 -6.238 15.392 1.00 55.78 208 GLY A N 1
ATOM 1635 C CA . GLY A 1 208 ? 19.846 -7.442 15.478 1.00 55.78 208 GLY A CA 1
ATOM 1636 C C . GLY A 1 208 ? 20.917 -7.600 14.389 1.00 55.78 208 GLY A C 1
ATOM 1637 O O . GLY A 1 208 ? 21.323 -8.739 14.117 1.00 55.78 208 GLY A O 1
ATOM 1638 N N . ARG A 1 209 ? 21.363 -6.507 13.749 1.00 58.50 209 ARG A N 1
ATOM 1639 C CA . ARG A 1 209 ? 22.586 -6.483 12.927 1.00 58.50 209 ARG A CA 1
ATOM 1640 C C . ARG A 1 209 ? 23.822 -6.426 13.825 1.00 58.50 209 ARG A C 1
ATOM 1642 O O . ARG A 1 209 ? 23.972 -5.513 14.625 1.00 58.50 209 ARG A O 1
ATOM 1649 N N . THR A 1 210 ? 24.715 -7.397 13.679 1.00 71.75 210 THR A N 1
ATOM 1650 C CA . THR A 1 210 ? 26.058 -7.370 14.272 1.00 71.75 210 THR A CA 1
ATOM 1651 C C . THR A 1 210 ? 27.077 -7.545 13.155 1.00 71.75 210 THR A C 1
ATOM 1653 O O . THR A 1 210 ? 26.772 -8.192 12.150 1.00 71.75 210 THR A O 1
ATOM 1656 N N . PHE A 1 211 ? 28.287 -7.005 13.325 1.00 75.31 211 PHE A N 1
ATOM 1657 C CA . PHE A 1 211 ? 29.373 -7.154 12.347 1.00 75.31 211 PHE A CA 1
ATOM 1658 C C . PHE A 1 211 ? 29.584 -8.623 11.951 1.00 75.31 211 PHE A C 1
ATOM 1660 O O . PHE A 1 211 ? 29.655 -8.947 10.770 1.00 75.31 211 PHE A O 1
ATOM 1667 N N . LEU A 1 212 ? 29.576 -9.526 12.938 1.00 76.00 212 LEU A N 1
ATOM 1668 C CA . LEU A 1 212 ? 29.728 -10.962 12.714 1.00 76.00 212 LEU A CA 1
ATOM 1669 C C . LEU A 1 212 ? 28.569 -11.553 11.896 1.00 76.00 212 LEU A C 1
ATOM 1671 O O . LEU A 1 212 ? 28.797 -12.345 10.985 1.00 76.00 212 LEU A O 1
ATOM 1675 N N . ARG A 1 213 ? 27.322 -11.153 12.177 1.00 74.25 213 ARG A N 1
ATOM 1676 C CA . ARG A 1 213 ? 26.142 -11.640 11.447 1.00 74.25 213 ARG A CA 1
ATOM 1677 C C . ARG A 1 213 ? 26.121 -11.138 10.006 1.00 74.25 213 ARG A C 1
ATOM 1679 O O . ARG A 1 213 ? 25.732 -11.890 9.117 1.00 74.25 213 ARG A O 1
ATOM 1686 N N . ASP A 1 214 ? 26.544 -9.902 9.766 1.00 76.31 214 ASP A N 1
ATOM 1687 C CA . ASP A 1 214 ? 26.638 -9.350 8.414 1.00 76.31 214 ASP A CA 1
ATOM 1688 C C . ASP A 1 214 ? 27.816 -9.946 7.635 1.00 76.31 214 ASP A C 1
ATOM 1690 O O . ASP A 1 214 ? 27.647 -10.273 6.460 1.00 76.31 214 ASP A O 1
ATOM 1694 N N . LEU A 1 215 ? 28.956 -10.206 8.286 1.00 79.75 215 LEU A N 1
ATOM 1695 C CA . LEU A 1 215 ? 30.068 -10.948 7.688 1.00 79.75 215 LEU A CA 1
ATOM 1696 C C . LEU A 1 215 ? 29.637 -12.367 7.291 1.00 79.75 215 LEU A C 1
ATOM 1698 O O . LEU A 1 215 ? 29.858 -12.775 6.153 1.00 79.75 215 LEU A O 1
ATOM 1702 N N . LEU A 1 216 ? 28.953 -13.089 8.186 1.00 77.56 216 LEU A N 1
ATOM 1703 C CA . LEU A 1 216 ? 28.411 -14.422 7.908 1.00 77.56 216 LEU A CA 1
ATOM 1704 C C . LEU A 1 216 ? 27.385 -14.398 6.771 1.00 77.56 216 LEU A C 1
ATOM 1706 O O . LEU A 1 216 ? 27.443 -15.235 5.874 1.00 77.56 216 LEU A O 1
ATOM 1710 N N . ARG A 1 217 ? 26.464 -13.428 6.752 1.00 79.19 217 ARG A N 1
ATOM 1711 C CA . ARG A 1 217 ? 25.491 -13.276 5.655 1.00 79.19 217 ARG A CA 1
ATOM 1712 C C . ARG A 1 217 ? 26.162 -12.965 4.324 1.00 79.19 217 ARG A C 1
ATOM 1714 O O . ARG A 1 217 ? 25.735 -13.487 3.299 1.00 79.19 217 ARG A O 1
ATOM 1721 N N . ARG A 1 218 ? 27.221 -12.153 4.337 1.00 79.31 218 ARG A N 1
ATOM 1722 C CA . ARG A 1 218 ? 28.014 -11.828 3.148 1.00 79.31 218 ARG A CA 1
ATOM 1723 C C . ARG A 1 218 ? 28.782 -13.044 2.634 1.00 79.31 218 ARG A C 1
ATOM 1725 O O . ARG A 1 218 ? 28.769 -13.283 1.433 1.00 79.31 218 ARG A O 1
ATOM 1732 N N . ALA A 1 219 ? 29.395 -13.819 3.527 1.00 77.75 219 ALA A N 1
ATOM 1733 C CA . ALA A 1 219 ? 30.115 -15.043 3.178 1.00 77.75 219 ALA A CA 1
ATOM 1734 C C . ALA A 1 219 ? 29.175 -16.138 2.645 1.00 77.75 219 ALA A C 1
ATOM 1736 O O . ALA A 1 219 ? 29.513 -16.834 1.695 1.00 77.75 219 ALA A O 1
ATOM 1737 N N . THR A 1 220 ? 27.978 -16.260 3.225 1.00 79.69 220 THR A N 1
ATOM 1738 C CA . THR A 1 220 ? 26.981 -17.277 2.842 1.00 79.69 220 THR A CA 1
ATOM 1739 C C . THR A 1 220 ? 26.056 -16.847 1.703 1.00 79.69 220 THR A C 1
ATOM 1741 O O . THR A 1 220 ? 25.282 -17.664 1.215 1.00 79.69 220 THR A O 1
ATOM 1744 N N . GLY A 1 221 ? 26.087 -15.577 1.283 1.00 77.00 221 GLY A N 1
ATOM 1745 C CA . GLY A 1 221 ? 25.163 -15.051 0.274 1.00 77.00 221 GLY A CA 1
ATOM 1746 C C . GLY A 1 221 ? 23.695 -15.129 0.708 1.00 77.00 221 GLY A C 1
ATOM 1747 O O . GLY A 1 221 ? 22.817 -15.390 -0.111 1.00 77.00 221 GLY A O 1
ATOM 1748 N N . THR A 1 222 ? 23.412 -14.940 1.999 1.00 75.19 222 THR A N 1
ATOM 1749 C CA . THR A 1 222 ? 22.055 -15.043 2.557 1.00 75.19 222 THR A CA 1
ATOM 1750 C C . THR A 1 222 ? 21.461 -13.675 2.896 1.00 75.19 222 THR A C 1
ATOM 1752 O O . THR A 1 222 ? 22.156 -12.667 3.073 1.00 75.19 222 THR A O 1
ATOM 1755 N N . GLY A 1 223 ? 20.129 -13.614 2.989 1.00 77.00 223 GLY A N 1
ATOM 1756 C CA . GLY A 1 223 ? 19.406 -12.388 3.325 1.00 77.00 223 GLY A CA 1
ATOM 1757 C C . GLY A 1 223 ? 19.612 -11.284 2.283 1.00 77.00 223 GLY A C 1
ATOM 1758 O O . GLY A 1 223 ? 19.301 -11.461 1.109 1.00 77.00 223 GLY A O 1
ATOM 1759 N N . GLY A 1 224 ? 20.125 -10.125 2.711 1.00 76.50 224 GLY A N 1
ATOM 1760 C CA . GLY A 1 224 ? 20.386 -8.990 1.816 1.00 76.50 224 GLY A CA 1
ATOM 1761 C C . GLY A 1 224 ? 21.499 -9.239 0.790 1.00 76.50 224 GLY A C 1
ATOM 1762 O O . GLY A 1 224 ? 21.503 -8.602 -0.255 1.00 76.50 224 GLY A O 1
ATOM 1763 N N . TYR A 1 225 ? 22.408 -10.181 1.044 1.00 83.69 225 TYR A N 1
ATOM 1764 C CA . TYR A 1 225 ? 23.531 -10.486 0.147 1.00 83.69 225 TYR A CA 1
ATOM 1765 C C . TYR A 1 225 ? 23.223 -11.620 -0.837 1.00 83.69 225 TYR A C 1
ATOM 1767 O O . TYR A 1 225 ? 24.108 -12.050 -1.575 1.00 83.69 225 TYR A O 1
ATOM 1775 N N . HIS A 1 226 ? 21.974 -12.093 -0.862 1.00 85.31 226 HIS A N 1
ATOM 1776 C CA . HIS A 1 226 ? 21.519 -13.062 -1.847 1.00 85.31 226 HIS A CA 1
ATOM 1777 C C . HIS A 1 226 ? 21.648 -12.492 -3.258 1.00 85.31 226 HIS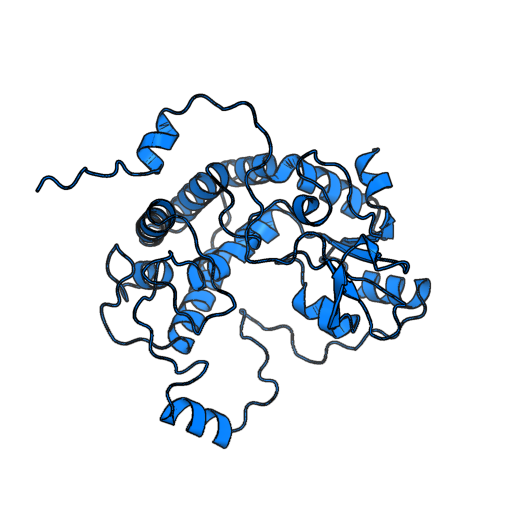 A C 1
ATOM 1779 O O . HIS A 1 226 ? 21.187 -11.376 -3.520 1.00 85.31 226 HIS A O 1
ATOM 1785 N N . ARG A 1 227 ? 22.307 -13.252 -4.140 1.00 89.31 227 ARG A N 1
ATOM 1786 C CA . ARG A 1 227 ? 22.453 -12.908 -5.555 1.00 89.31 227 ARG A CA 1
ATOM 1787 C C . ARG A 1 227 ? 21.148 -13.186 -6.273 1.00 89.31 227 ARG A C 1
ATOM 1789 O O . ARG A 1 227 ? 20.560 -14.244 -6.106 1.00 89.31 227 ARG A O 1
ATOM 1796 N N . LEU A 1 228 ? 20.728 -12.229 -7.077 1.00 89.00 228 LEU A N 1
ATOM 1797 C CA . LEU A 1 228 ? 19.490 -12.306 -7.825 1.00 89.00 228 LEU A CA 1
ATOM 1798 C C . LEU A 1 228 ? 19.759 -12.875 -9.220 1.00 89.00 228 LEU A C 1
ATOM 1800 O O . LEU A 1 228 ? 20.836 -12.666 -9.776 1.00 89.00 228 LEU A O 1
ATOM 1804 N N . ALA A 1 229 ? 18.770 -13.564 -9.788 1.00 86.56 229 ALA A N 1
ATOM 1805 C CA . ALA A 1 229 ? 18.742 -13.913 -11.212 1.00 86.56 229 ALA A CA 1
ATOM 1806 C C . ALA A 1 229 ? 18.060 -12.813 -12.053 1.00 86.56 229 ALA A C 1
ATOM 1808 O O . ALA A 1 229 ? 18.422 -12.576 -13.203 1.00 86.56 229 ALA A O 1
ATOM 1809 N N . HIS A 1 230 ? 17.115 -12.088 -11.444 1.00 90.81 230 HIS A N 1
ATOM 1810 C CA . HIS A 1 230 ? 16.334 -11.023 -12.070 1.00 90.81 230 HIS A CA 1
ATOM 1811 C C . HIS A 1 230 ? 16.337 -9.775 -11.185 1.00 90.81 230 HIS A C 1
ATOM 1813 O O . HIS A 1 230 ? 16.243 -9.879 -9.961 1.00 90.81 230 HIS A O 1
ATOM 1819 N N . ALA A 1 231 ? 16.409 -8.594 -11.801 1.00 92.62 231 ALA A N 1
ATOM 1820 C CA . ALA A 1 231 ? 16.220 -7.311 -11.110 1.00 92.62 231 ALA A CA 1
ATOM 1821 C C . ALA A 1 231 ? 14.894 -6.628 -11.466 1.00 92.62 231 ALA A C 1
ATOM 1823 O O . ALA A 1 231 ? 14.571 -5.580 -10.900 1.00 92.62 231 ALA A O 1
ATOM 1824 N N . GLY A 1 232 ? 14.127 -7.214 -12.390 1.00 95.50 232 GLY A N 1
ATOM 1825 C CA . GLY A 1 232 ? 12.786 -6.757 -12.724 1.00 95.50 232 GLY A CA 1
ATOM 1826 C C . GLY A 1 232 ? 12.730 -5.304 -13.198 1.00 95.50 232 GLY A C 1
ATOM 1827 O O . GLY A 1 232 ? 13.722 -4.782 -13.720 1.00 95.50 232 GLY A O 1
ATOM 1828 N N . PRO A 1 233 ? 11.586 -4.629 -13.002 1.00 97.25 233 PRO A N 1
ATOM 1829 C CA . PRO A 1 233 ? 11.372 -3.272 -13.498 1.00 97.25 233 PRO A CA 1
ATOM 1830 C C . PRO A 1 233 ? 12.391 -2.249 -12.974 1.00 97.25 233 PRO A C 1
ATOM 1832 O O . PRO A 1 233 ? 12.837 -1.378 -13.721 1.00 97.25 233 PRO A O 1
ATOM 1835 N N . LEU A 1 234 ? 12.815 -2.361 -11.708 1.00 97.25 234 LEU A N 1
ATOM 1836 C CA . LEU A 1 234 ? 13.858 -1.486 -11.154 1.00 97.25 234 LEU A CA 1
ATOM 1837 C C . LEU A 1 234 ? 15.209 -1.709 -11.837 1.00 97.25 234 LEU A C 1
ATOM 1839 O O . LEU A 1 234 ? 15.933 -0.747 -12.091 1.00 97.25 234 LEU A O 1
ATOM 1843 N N . GLY A 1 235 ? 15.542 -2.961 -12.158 1.00 97.12 235 GLY A N 1
ATOM 1844 C CA . GLY A 1 235 ? 16.727 -3.281 -12.942 1.00 97.12 235 GLY A CA 1
ATOM 1845 C C . GLY A 1 235 ? 16.707 -2.602 -14.309 1.00 97.12 235 GLY A C 1
ATOM 1846 O O . GLY A 1 235 ? 17.700 -1.981 -14.686 1.00 97.12 235 GLY A O 1
ATOM 1847 N N . VAL A 1 236 ? 15.568 -2.660 -15.009 1.00 97.62 236 VAL A N 1
ATOM 1848 C CA . VAL A 1 236 ? 15.395 -2.031 -16.332 1.00 97.62 236 VAL A CA 1
ATOM 1849 C C . VAL A 1 236 ? 15.588 -0.521 -16.241 1.00 97.62 236 VAL A C 1
ATOM 1851 O O . VAL A 1 236 ? 16.400 0.047 -16.969 1.00 97.62 236 VAL A O 1
ATOM 1854 N N . ARG A 1 237 ? 14.909 0.126 -15.285 1.00 97.31 237 ARG A N 1
ATOM 1855 C CA . ARG A 1 237 ? 14.973 1.579 -15.072 1.00 97.31 237 ARG A CA 1
ATOM 1856 C C . ARG A 1 237 ? 16.401 2.105 -14.922 1.00 97.31 237 ARG A C 1
ATOM 1858 O O . ARG A 1 237 ? 16.709 3.200 -15.384 1.00 97.31 237 ARG A O 1
ATOM 1865 N N . TYR A 1 238 ? 17.258 1.348 -14.243 1.00 97.56 238 TYR A N 1
ATOM 1866 C CA . TYR A 1 238 ? 18.622 1.765 -13.925 1.00 97.56 238 TYR A CA 1
ATOM 1867 C C . TYR A 1 238 ? 19.690 1.127 -14.820 1.00 97.56 238 TYR A C 1
ATOM 1869 O O . TYR A 1 238 ? 20.871 1.209 -14.486 1.00 97.56 238 TYR A O 1
ATOM 1877 N N . GLY A 1 239 ? 19.305 0.500 -15.938 1.00 96.19 239 GLY A N 1
ATOM 1878 C CA . GLY A 1 239 ? 20.248 -0.109 -16.887 1.00 96.19 239 GLY A CA 1
ATOM 1879 C C . GLY A 1 239 ? 21.021 -1.298 -16.308 1.00 96.19 239 GLY A C 1
ATOM 1880 O O . GLY A 1 239 ? 22.144 -1.579 -16.714 1.00 96.19 239 GLY A O 1
ATOM 1881 N N . MET A 1 240 ? 20.445 -1.967 -15.312 1.00 96.88 240 MET A N 1
ATOM 1882 C CA . MET A 1 240 ? 21.019 -3.140 -14.646 1.00 96.88 240 MET A CA 1
ATOM 1883 C C . MET A 1 240 ? 20.432 -4.449 -15.175 1.00 96.88 240 MET A C 1
ATOM 1885 O O . MET A 1 240 ? 20.980 -5.520 -14.913 1.00 96.88 240 MET A O 1
ATOM 1889 N N . ALA A 1 241 ? 19.316 -4.357 -15.895 1.00 96.75 241 ALA A N 1
ATOM 1890 C CA . ALA A 1 241 ? 18.634 -5.463 -16.535 1.00 96.75 241 ALA A CA 1
ATOM 1891 C C . ALA A 1 241 ? 18.224 -5.095 -17.967 1.00 96.75 241 ALA A C 1
ATOM 1893 O O . ALA A 1 241 ? 18.103 -3.914 -18.299 1.00 96.75 241 ALA A O 1
ATOM 1894 N N . ASP A 1 242 ? 18.016 -6.109 -18.801 1.00 95.25 242 ASP A N 1
ATOM 1895 C CA . ASP A 1 242 ? 17.428 -5.951 -20.127 1.00 95.25 242 ASP A CA 1
ATOM 1896 C C . ASP A 1 242 ? 15.934 -5.579 -20.048 1.00 95.25 242 ASP A C 1
ATOM 1898 O O . ASP A 1 242 ? 15.350 -5.461 -18.971 1.00 95.25 242 ASP A O 1
ATOM 1902 N N . ARG A 1 243 ? 15.273 -5.425 -21.200 1.00 93.62 243 ARG A N 1
ATOM 1903 C CA . ARG A 1 243 ? 13.840 -5.080 -21.265 1.00 93.62 243 ARG A CA 1
ATOM 1904 C C . ARG A 1 243 ? 12.899 -6.123 -20.637 1.00 93.62 243 ARG A C 1
ATOM 1906 O O . ARG A 1 243 ? 11.729 -5.818 -20.435 1.00 93.62 243 ARG A O 1
ATOM 1913 N N . HIS A 1 244 ? 13.386 -7.332 -20.358 1.00 91.75 244 HIS A N 1
ATOM 1914 C CA . HIS A 1 244 ? 12.645 -8.424 -19.723 1.00 91.75 244 HIS A CA 1
ATOM 1915 C C . HIS A 1 244 ? 12.977 -8.550 -18.222 1.00 91.75 244 HIS A C 1
ATOM 1917 O O . HIS A 1 244 ? 12.529 -9.480 -17.548 1.00 91.75 244 HIS A O 1
ATOM 1923 N N . GLY A 1 245 ? 13.767 -7.623 -17.668 1.00 93.25 245 GLY A N 1
ATOM 1924 C CA . GLY A 1 245 ? 14.163 -7.630 -16.261 1.00 93.25 245 GLY A CA 1
ATOM 1925 C C . GLY A 1 245 ? 15.239 -8.669 -15.920 1.00 93.25 245 GLY A C 1
ATOM 1926 O O . GLY A 1 245 ? 15.487 -8.912 -14.732 1.00 93.25 245 GLY A O 1
ATOM 1927 N N . VAL A 1 246 ? 15.886 -9.269 -16.928 1.00 93.81 246 VAL A N 1
ATOM 1928 C CA . VAL A 1 246 ? 17.019 -10.193 -16.765 1.00 93.81 246 VAL A CA 1
ATOM 1929 C C . VAL A 1 246 ? 18.288 -9.391 -16.514 1.00 93.81 246 VAL A C 1
ATOM 1931 O O . VAL A 1 246 ? 18.579 -8.435 -17.229 1.00 93.81 246 VAL A O 1
ATOM 1934 N N . LEU A 1 247 ? 19.048 -9.763 -15.485 1.00 94.94 247 LEU A N 1
ATOM 1935 C CA . LEU A 1 247 ? 20.253 -9.038 -15.089 1.00 94.94 247 LEU A CA 1
ATOM 1936 C C . LEU A 1 247 ? 21.318 -9.010 -16.192 1.00 94.94 247 LEU A C 1
ATOM 1938 O O . LEU A 1 247 ? 21.694 -10.044 -16.735 1.00 94.94 247 LEU A O 1
ATOM 1942 N N . LEU A 1 248 ? 21.879 -7.824 -16.435 1.00 94.62 248 LEU A N 1
ATOM 1943 C CA . LEU A 1 248 ? 23.044 -7.627 -17.306 1.00 94.62 248 LEU A CA 1
ATOM 1944 C C . LEU A 1 248 ? 24.368 -7.846 -16.560 1.00 94.62 248 LEU A C 1
ATOM 1946 O O . LEU A 1 248 ? 25.415 -8.044 -17.173 1.00 94.62 248 LEU A O 1
ATOM 1950 N N . ARG A 1 249 ? 24.334 -7.783 -15.225 1.00 91.81 249 ARG A N 1
ATOM 1951 C CA . ARG A 1 249 ? 25.478 -8.026 -14.339 1.00 91.81 249 ARG A CA 1
ATOM 1952 C C . ARG A 1 249 ? 25.012 -8.587 -12.994 1.00 91.81 249 ARG A C 1
ATOM 1954 O O . ARG A 1 249 ? 23.869 -8.334 -12.614 1.00 91.81 249 ARG A O 1
ATOM 1961 N N . PRO A 1 250 ? 25.874 -9.293 -12.242 1.00 92.19 250 PRO A N 1
ATOM 1962 C CA . PRO A 1 250 ? 25.525 -9.778 -10.912 1.00 92.19 250 PRO A CA 1
ATOM 1963 C C . PRO A 1 250 ? 25.026 -8.649 -10.004 1.00 92.19 250 PRO A C 1
ATOM 1965 O O . PRO A 1 250 ? 25.625 -7.575 -9.957 1.00 92.19 250 PRO A O 1
ATOM 1968 N N . MET A 1 251 ? 23.947 -8.913 -9.270 1.00 93.06 251 MET A N 1
ATOM 1969 C CA . MET A 1 251 ? 23.351 -7.980 -8.319 1.00 93.06 251 MET A CA 1
ATOM 1970 C C . MET A 1 251 ? 22.849 -8.734 -7.091 1.00 93.06 251 MET A C 1
ATOM 1972 O O . MET A 1 251 ? 22.401 -9.879 -7.178 1.00 93.06 251 MET A O 1
ATOM 1976 N N . THR A 1 252 ? 22.909 -8.079 -5.942 1.00 91.44 252 THR A N 1
ATOM 1977 C CA . THR A 1 252 ? 22.368 -8.560 -4.673 1.00 91.44 252 THR A CA 1
ATOM 1978 C C . THR A 1 252 ? 21.014 -7.931 -4.349 1.00 91.44 252 THR A C 1
ATOM 1980 O O . THR A 1 252 ? 20.672 -6.838 -4.807 1.00 91.44 252 THR A O 1
ATOM 1983 N N . ARG A 1 253 ? 20.247 -8.578 -3.466 1.00 88.19 253 ARG A N 1
ATOM 1984 C CA . ARG A 1 253 ? 19.001 -8.012 -2.923 1.00 88.19 253 ARG A CA 1
ATOM 1985 C C . ARG A 1 253 ? 19.209 -6.655 -2.240 1.00 88.19 253 ARG A C 1
ATOM 1987 O O . ARG A 1 253 ? 18.335 -5.795 -2.300 1.00 88.19 253 ARG A O 1
ATOM 1994 N N . PHE A 1 254 ? 20.351 -6.454 -1.589 1.00 87.75 254 PHE A N 1
ATOM 1995 C CA . PHE A 1 254 ? 20.713 -5.190 -0.954 1.00 87.75 254 PHE A CA 1
ATOM 1996 C C . PHE A 1 254 ? 20.840 -4.057 -1.978 1.00 87.75 254 PHE A C 1
ATOM 1998 O O . PHE A 1 254 ? 20.279 -2.983 -1.768 1.00 87.75 254 PHE A O 1
ATOM 2005 N N . GLU A 1 255 ? 21.510 -4.309 -3.102 1.00 91.94 255 GLU A N 1
ATOM 2006 C CA . GLU A 1 255 ? 21.628 -3.340 -4.196 1.00 91.94 255 GLU A CA 1
ATOM 2007 C C . GLU A 1 255 ? 20.263 -3.031 -4.819 1.00 91.94 255 GLU A C 1
ATOM 2009 O O . GLU A 1 255 ? 19.937 -1.858 -4.999 1.00 91.94 255 GLU A O 1
ATOM 2014 N N . LEU A 1 256 ? 19.423 -4.048 -5.051 1.00 93.00 256 LEU A N 1
ATOM 2015 C CA . LEU A 1 256 ? 18.065 -3.847 -5.569 1.00 93.00 256 LEU A CA 1
ATOM 2016 C C . LEU A 1 256 ? 17.197 -3.001 -4.616 1.00 93.00 256 LEU A C 1
ATOM 2018 O O . LEU A 1 256 ? 16.505 -2.084 -5.059 1.00 93.00 256 LEU A O 1
ATOM 2022 N N . ASN A 1 257 ? 17.280 -3.234 -3.300 1.00 91.50 257 ASN A N 1
ATOM 2023 C CA . ASN A 1 257 ? 16.631 -2.373 -2.301 1.00 91.50 257 ASN A CA 1
ATOM 2024 C C . ASN A 1 257 ? 17.154 -0.925 -2.376 1.00 91.50 257 ASN A C 1
ATOM 2026 O O . ASN A 1 257 ? 16.387 0.025 -2.218 1.00 91.50 257 ASN A O 1
ATOM 2030 N N . GLY A 1 258 ? 18.455 -0.744 -2.630 1.00 92.50 258 GLY A N 1
ATOM 2031 C CA . GLY A 1 258 ? 19.060 0.566 -2.871 1.00 92.50 258 GLY A CA 1
ATOM 2032 C C . GLY A 1 258 ? 18.446 1.281 -4.078 1.00 92.50 258 GLY A C 1
ATOM 2033 O O . GLY A 1 258 ? 18.111 2.463 -3.981 1.00 92.50 258 GLY A O 1
ATOM 2034 N N . LEU A 1 259 ? 18.214 0.558 -5.180 1.00 95.75 259 LEU A N 1
ATOM 2035 C CA . LEU A 1 259 ? 17.518 1.085 -6.361 1.00 95.75 259 LEU A CA 1
ATOM 2036 C C . LEU A 1 259 ? 16.068 1.471 -6.051 1.00 95.75 259 LEU A C 1
ATOM 2038 O O . LEU A 1 259 ? 15.619 2.528 -6.486 1.00 95.75 259 LEU A O 1
ATOM 2042 N N . ALA A 1 260 ? 15.350 0.674 -5.254 1.00 95.38 260 ALA A N 1
ATOM 2043 C CA . ALA A 1 260 ? 13.986 0.999 -4.833 1.00 95.38 260 ALA A CA 1
ATOM 2044 C C . ALA A 1 260 ? 13.932 2.301 -4.015 1.00 95.38 260 ALA A C 1
ATOM 2046 O O . ALA A 1 260 ? 13.074 3.154 -4.247 1.00 95.38 260 ALA A O 1
ATOM 2047 N N . ASN A 1 261 ? 14.882 2.493 -3.094 1.00 93.50 261 ASN A N 1
ATOM 2048 C CA . ASN A 1 261 ? 14.982 3.714 -2.293 1.00 93.50 261 ASN A CA 1
ATOM 2049 C C . ASN A 1 261 ? 15.325 4.935 -3.153 1.00 93.50 261 ASN A C 1
ATOM 2051 O O . ASN A 1 261 ? 14.716 5.994 -2.988 1.00 93.50 261 ASN A O 1
ATOM 2055 N N . ARG A 1 262 ? 16.259 4.785 -4.100 1.00 95.38 262 ARG A N 1
ATOM 2056 C CA . ARG A 1 262 ? 16.575 5.826 -5.086 1.00 95.38 262 ARG A CA 1
ATOM 2057 C C . ARG A 1 262 ? 15.337 6.190 -5.905 1.00 95.38 262 ARG A C 1
ATOM 2059 O O . ARG A 1 262 ? 15.008 7.369 -6.013 1.00 95.38 262 ARG A O 1
ATOM 2066 N N . PHE A 1 263 ? 14.608 5.198 -6.407 1.00 97.06 263 PHE A N 1
ATOM 2067 C CA . PHE A 1 263 ? 13.396 5.435 -7.182 1.00 97.06 263 PHE A CA 1
ATOM 2068 C C . PHE A 1 263 ? 12.307 6.125 -6.358 1.00 97.06 263 PHE A C 1
ATOM 2070 O O . PHE A 1 263 ? 11.661 7.049 -6.841 1.00 97.06 263 PHE A O 1
ATOM 2077 N N . ALA A 1 264 ? 12.148 5.762 -5.083 1.00 95.38 264 ALA A N 1
ATOM 2078 C CA . ALA A 1 264 ? 11.232 6.454 -4.183 1.00 95.38 264 ALA A CA 1
ATOM 2079 C C . ALA A 1 264 ? 11.592 7.941 -4.000 1.00 95.38 264 ALA A C 1
ATOM 2081 O O . ALA A 1 264 ? 10.695 8.774 -3.876 1.00 95.38 264 ALA A O 1
AT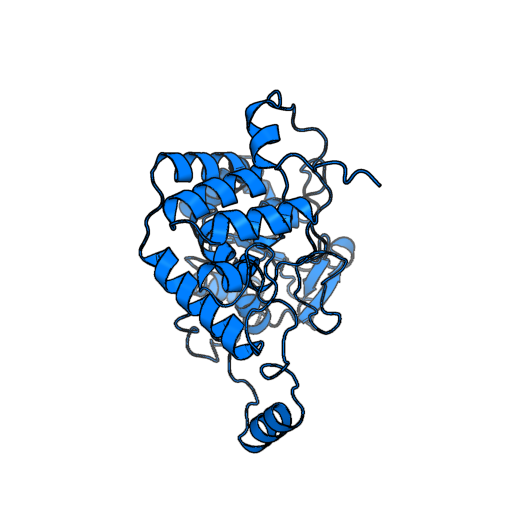OM 2082 N N . GLN A 1 265 ? 12.883 8.292 -3.981 1.00 94.75 265 GLN A N 1
ATOM 2083 C CA . GLN A 1 265 ? 13.329 9.689 -3.923 1.00 94.75 265 GLN A CA 1
ATOM 2084 C C . GLN A 1 265 ? 13.073 10.429 -5.235 1.00 94.75 265 GLN A C 1
ATOM 2086 O O . GLN A 1 265 ? 12.635 11.574 -5.193 1.00 94.75 265 GLN A O 1
ATOM 2091 N N . GLU A 1 266 ? 13.331 9.793 -6.379 1.00 95.38 266 GLU A N 1
ATOM 2092 C CA . GLU A 1 266 ? 13.011 10.358 -7.693 1.00 95.38 266 GLU A CA 1
ATOM 2093 C C . GLU A 1 266 ? 11.509 10.622 -7.795 1.00 95.38 266 GLU A C 1
ATOM 2095 O O . GLU A 1 266 ? 11.108 11.753 -8.037 1.00 95.38 266 GLU A O 1
ATOM 2100 N N . LEU A 1 267 ? 10.675 9.629 -7.482 1.00 95.19 267 LEU A N 1
ATOM 2101 C CA . LEU A 1 267 ? 9.223 9.744 -7.548 1.00 95.19 267 LEU A CA 1
ATOM 2102 C C . LEU A 1 267 ? 8.673 10.881 -6.672 1.00 95.19 267 LEU A C 1
ATOM 2104 O O . LEU A 1 267 ? 7.764 11.583 -7.093 1.00 95.19 267 LEU A O 1
ATOM 2108 N N . ARG A 1 268 ? 9.243 11.117 -5.481 1.00 93.19 268 ARG A N 1
ATOM 2109 C CA . ARG A 1 268 ? 8.842 12.240 -4.606 1.00 93.19 268 ARG A CA 1
ATOM 2110 C C . ARG A 1 268 ? 9.109 13.621 -5.205 1.00 93.19 268 ARG A C 1
ATOM 2112 O O . ARG A 1 268 ? 8.482 14.575 -4.765 1.00 93.19 268 ARG A O 1
ATOM 2119 N N . LYS A 1 269 ? 10.048 13.737 -6.148 1.00 94.19 269 LYS A N 1
ATOM 2120 C CA . LYS A 1 269 ? 10.342 14.996 -6.850 1.00 94.19 269 LYS A CA 1
ATOM 2121 C C . LYS A 1 269 ? 9.351 15.275 -7.979 1.00 94.19 269 LYS A C 1
ATOM 2123 O O . LYS A 1 269 ? 9.364 16.372 -8.524 1.00 94.19 269 LYS A O 1
ATOM 2128 N N . HIS A 1 270 ? 8.520 14.298 -8.339 1.00 92.94 270 HIS A N 1
ATOM 2129 C CA . HIS A 1 270 ? 7.520 14.435 -9.385 1.00 92.94 270 HIS A CA 1
ATOM 2130 C C . HIS A 1 270 ? 6.128 14.520 -8.773 1.00 92.94 270 HIS A C 1
ATOM 2132 O O . HIS A 1 270 ? 5.631 13.571 -8.167 1.00 92.94 270 HIS A O 1
ATOM 2138 N N . GLU A 1 271 ? 5.475 15.658 -8.976 1.00 92.19 271 GLU A N 1
ATOM 2139 C CA . GLU A 1 271 ? 4.061 15.799 -8.665 1.00 92.19 271 GLU A CA 1
ATOM 2140 C C . GLU A 1 271 ? 3.229 15.252 -9.834 1.00 92.19 271 GLU A C 1
ATOM 2142 O O . GLU A 1 271 ? 3.431 15.668 -10.979 1.00 92.19 271 GLU A O 1
ATOM 2147 N N . PRO A 1 272 ? 2.311 14.299 -9.594 1.00 93.81 272 PRO A N 1
ATOM 2148 C CA . PRO A 1 272 ? 1.444 13.801 -10.650 1.00 93.81 272 PRO A CA 1
ATOM 2149 C C . PRO A 1 272 ? 0.518 14.916 -11.140 1.00 93.81 272 PRO A C 1
ATOM 2151 O O . PRO A 1 272 ? -0.060 15.660 -10.346 1.00 93.81 272 PRO A O 1
ATOM 2154 N N . GLY A 1 273 ? 0.326 14.996 -12.457 1.00 94.38 273 GLY A N 1
ATOM 2155 C CA . GLY A 1 273 ? -0.580 15.976 -13.047 1.00 94.38 273 GLY A CA 1
ATOM 2156 C C . GLY A 1 273 ? -2.034 15.801 -12.566 1.00 94.38 273 GLY A C 1
ATOM 2157 O O . GLY A 1 273 ? -2.447 14.689 -12.213 1.00 94.38 273 GLY A O 1
ATOM 2158 N N . PRO A 1 274 ? -2.869 16.859 -12.610 1.00 96.75 274 PRO A N 1
ATOM 2159 C CA . PRO A 1 274 ? -4.259 16.799 -12.143 1.00 96.75 274 PRO A CA 1
ATOM 2160 C C . PRO A 1 274 ? -5.100 15.717 -12.834 1.00 96.75 274 PRO A C 1
ATOM 2162 O O . PRO A 1 274 ? -6.007 15.146 -12.227 1.00 96.75 274 PRO A O 1
ATOM 2165 N N . GLY A 1 275 ? -4.800 15.419 -14.104 1.00 97.12 275 GLY A N 1
ATOM 2166 C CA . GLY A 1 275 ? -5.437 14.339 -14.859 1.00 97.12 275 GLY A CA 1
ATOM 2167 C C . GLY A 1 275 ? -5.242 12.979 -14.194 1.00 97.12 275 GLY A C 1
ATOM 2168 O O . GLY A 1 275 ? -6.227 12.320 -13.859 1.00 97.12 275 GLY A O 1
ATOM 2169 N N . LEU A 1 276 ? -3.989 12.613 -13.925 1.00 96.69 276 LEU A N 1
ATOM 2170 C CA . LEU A 1 276 ? -3.617 11.361 -13.273 1.00 96.69 276 LEU A CA 1
ATOM 2171 C C . LEU A 1 276 ? -4.186 11.261 -11.852 1.00 96.69 276 LEU A C 1
ATOM 2173 O O . LEU A 1 276 ? -4.744 10.232 -11.478 1.00 96.69 276 LEU A O 1
ATOM 2177 N N . VAL A 1 277 ? -4.138 12.350 -11.076 1.00 97.94 277 VAL A N 1
ATOM 2178 C CA . VAL A 1 277 ? -4.737 12.392 -9.729 1.00 97.94 277 VAL A CA 1
ATOM 2179 C C . VAL A 1 277 ? -6.236 12.093 -9.779 1.00 97.94 277 VAL A C 1
ATOM 2181 O O . VAL A 1 277 ? -6.731 11.300 -8.979 1.00 97.94 277 VAL A O 1
ATOM 2184 N N . ARG A 1 278 ? -6.974 12.674 -10.736 1.00 97.56 278 ARG A N 1
ATOM 2185 C CA . ARG A 1 278 ? -8.403 12.367 -10.922 1.00 97.56 278 ARG A CA 1
ATOM 2186 C C . ARG A 1 278 ? -8.638 10.907 -11.305 1.00 97.56 278 ARG A C 1
ATOM 2188 O O . ARG A 1 278 ? -9.611 10.326 -10.831 1.00 97.56 278 ARG A O 1
ATOM 2195 N N . ARG A 1 279 ? -7.774 10.315 -12.139 1.00 96.38 279 ARG A N 1
ATOM 2196 C CA . ARG A 1 279 ? -7.857 8.886 -12.489 1.00 96.38 279 ARG A CA 1
ATOM 2197 C C . ARG A 1 279 ? -7.703 8.009 -11.248 1.00 96.38 279 ARG A C 1
ATOM 2199 O O . ARG A 1 279 ? -8.586 7.202 -10.979 1.00 96.38 279 ARG A O 1
ATOM 2206 N N . ILE A 1 280 ? -6.663 8.254 -10.447 1.00 96.75 280 ILE A N 1
ATOM 2207 C CA . ILE A 1 280 ? -6.415 7.526 -9.195 1.00 96.75 280 ILE A CA 1
ATOM 2208 C C . ILE A 1 280 ? -7.611 7.672 -8.245 1.00 96.75 280 ILE A C 1
ATOM 2210 O O . ILE A 1 280 ? -8.137 6.673 -7.766 1.00 96.75 280 ILE A O 1
ATOM 2214 N N . ARG A 1 281 ? -8.110 8.892 -8.016 1.00 96.81 281 ARG A N 1
ATOM 2215 C CA . ARG A 1 281 ? -9.284 9.110 -7.150 1.00 96.81 281 ARG A CA 1
ATOM 2216 C C . ARG A 1 281 ? -10.518 8.347 -7.614 1.00 96.81 281 ARG A C 1
ATOM 2218 O O . ARG A 1 281 ? -11.225 7.787 -6.790 1.00 96.81 281 ARG A O 1
ATOM 2225 N N . ARG A 1 282 ? -10.772 8.295 -8.923 1.00 95.88 282 ARG A N 1
ATOM 2226 C CA . ARG A 1 282 ? -11.891 7.526 -9.481 1.00 95.88 282 ARG A CA 1
ATOM 2227 C C . ARG A 1 282 ? -11.721 6.024 -9.253 1.00 95.88 282 ARG A C 1
ATOM 2229 O O . ARG A 1 282 ? -12.694 5.366 -8.905 1.00 95.88 282 ARG A O 1
ATOM 2236 N N . LEU A 1 283 ? -10.508 5.499 -9.420 1.00 93.62 283 LEU A N 1
ATOM 2237 C CA . LEU A 1 283 ? -10.198 4.093 -9.150 1.00 93.62 283 LEU A CA 1
ATOM 2238 C C . LEU A 1 283 ? -10.446 3.718 -7.675 1.00 93.62 283 LEU A C 1
ATOM 2240 O O . LEU A 1 283 ? -10.893 2.610 -7.388 1.00 93.62 283 LEU A O 1
ATOM 2244 N N . TYR A 1 284 ? -10.213 4.657 -6.753 1.00 95.50 284 TYR A N 1
ATOM 2245 C CA . TYR A 1 284 ? -10.394 4.485 -5.306 1.00 95.50 284 TYR A CA 1
ATOM 2246 C C . TYR A 1 284 ? -11.572 5.290 -4.735 1.00 95.50 284 TYR A C 1
ATOM 2248 O O . TYR A 1 284 ? -11.526 5.689 -3.575 1.00 95.50 284 TYR A O 1
ATOM 2256 N N . ALA A 1 285 ? -12.632 5.530 -5.516 1.00 95.44 285 ALA A N 1
ATOM 2257 C CA . ALA A 1 285 ? -13.700 6.464 -5.141 1.00 95.44 285 ALA A CA 1
ATOM 2258 C C . ALA A 1 285 ? -14.324 6.170 -3.764 1.00 95.44 285 ALA A C 1
ATOM 2260 O O . ALA A 1 285 ? -14.489 7.082 -2.962 1.00 95.44 285 ALA A O 1
ATOM 2261 N N . SER A 1 286 ? -14.598 4.898 -3.451 1.00 93.38 286 SER A N 1
ATOM 2262 C CA . SER A 1 286 ? -15.135 4.513 -2.138 1.00 93.38 286 SER A CA 1
ATOM 2263 C C . SER A 1 286 ? -14.154 4.777 -0.991 1.00 93.38 286 SER A C 1
ATOM 2265 O O . SER A 1 286 ? -14.573 5.198 0.084 1.00 93.38 286 SER A O 1
ATOM 2267 N N . ASP A 1 287 ? -12.852 4.559 -1.208 1.00 96.19 287 ASP A N 1
ATOM 2268 C CA . ASP A 1 287 ? -11.845 4.879 -0.194 1.00 96.19 287 ASP A CA 1
ATOM 2269 C C . ASP A 1 287 ? -11.712 6.398 -0.013 1.00 96.19 287 ASP A C 1
ATOM 2271 O O . ASP A 1 287 ? -11.492 6.846 1.106 1.00 96.19 287 ASP A O 1
ATOM 2275 N N . GLU A 1 288 ? -11.825 7.190 -1.088 1.00 97.12 288 GLU A N 1
ATOM 2276 C CA . GLU A 1 288 ? -11.785 8.659 -1.021 1.00 97.12 288 GLU A CA 1
ATOM 2277 C C . GLU A 1 288 ? -12.966 9.210 -0.212 1.00 97.12 288 GLU A C 1
ATOM 2279 O O . GLU A 1 288 ? -12.755 10.075 0.634 1.00 97.12 288 GLU A O 1
ATOM 2284 N N . THR A 1 289 ? -14.181 8.679 -0.395 1.00 96.31 289 THR A N 1
ATOM 2285 C CA . THR A 1 289 ? -15.349 9.073 0.413 1.00 96.31 289 THR A CA 1
ATOM 2286 C C . THR A 1 289 ? -15.107 8.828 1.902 1.00 96.31 289 THR A C 1
ATOM 2288 O O . THR A 1 289 ? -15.211 9.759 2.702 1.00 96.31 289 THR A O 1
ATOM 2291 N N . VAL A 1 290 ? -14.711 7.604 2.272 1.00 96.12 290 VAL A N 1
ATOM 2292 C CA . VAL A 1 290 ? -14.416 7.251 3.673 1.00 96.12 290 VAL A CA 1
ATOM 2293 C C . VAL A 1 290 ? -13.272 8.101 4.219 1.00 96.12 290 VAL A C 1
ATOM 2295 O O . VAL A 1 290 ? -13.326 8.572 5.351 1.00 96.12 290 VAL A O 1
ATOM 2298 N N . TRP A 1 291 ? -12.238 8.336 3.412 1.00 96.56 291 TRP A N 1
ATOM 2299 C CA . TRP A 1 291 ? -11.090 9.146 3.795 1.00 96.56 291 TRP A CA 1
ATOM 2300 C C . TRP A 1 291 ? -11.465 10.599 4.114 1.00 96.56 291 TRP A C 1
ATOM 2302 O O . TRP A 1 291 ? -11.015 11.134 5.127 1.00 96.56 291 TRP A O 1
ATOM 2312 N N . GLU A 1 292 ? -12.286 11.246 3.286 1.00 95.94 292 GLU A N 1
ATOM 2313 C CA . GLU A 1 292 ? -12.696 12.633 3.526 1.00 95.94 292 GLU A CA 1
ATOM 2314 C C . GLU A 1 292 ? -13.632 12.753 4.737 1.00 95.94 292 GLU A C 1
ATOM 2316 O O . GLU A 1 292 ? -13.442 13.650 5.562 1.00 95.94 292 GLU A O 1
ATOM 2321 N N . GLN A 1 293 ? -14.561 11.810 4.930 1.00 95.88 293 GLN A N 1
ATOM 2322 C CA . GLN A 1 293 ? -15.388 11.763 6.142 1.00 95.88 293 GLN A CA 1
ATOM 2323 C C . GLN A 1 293 ? -14.542 11.548 7.406 1.00 95.88 293 GLN A C 1
ATOM 2325 O O . GLN A 1 293 ? -14.742 12.220 8.418 1.00 95.88 293 GLN A O 1
ATOM 2330 N N . LEU A 1 294 ? -13.549 10.657 7.348 1.00 94.81 294 LEU A N 1
ATOM 2331 C CA . LEU A 1 294 ? -12.628 10.392 8.451 1.00 94.81 294 LEU A CA 1
ATOM 2332 C C . LEU A 1 294 ? -11.798 11.629 8.815 1.00 94.81 294 LEU A C 1
ATOM 2334 O O . LEU A 1 294 ? -11.595 11.931 9.990 1.00 94.81 294 LEU A O 1
ATOM 2338 N N . ARG A 1 295 ? -11.339 12.376 7.805 1.00 93.75 295 ARG A N 1
ATOM 2339 C CA . ARG A 1 295 ? -10.625 13.642 8.008 1.00 93.75 295 ARG A CA 1
ATOM 2340 C C . ARG A 1 295 ? -11.506 14.721 8.623 1.00 93.75 295 ARG A C 1
ATOM 2342 O O . ARG A 1 295 ? -11.006 15.482 9.446 1.00 93.75 295 ARG A O 1
ATOM 2349 N N . ALA A 1 296 ? -12.768 14.803 8.211 1.00 94.00 296 ALA A N 1
ATOM 2350 C CA . ALA A 1 296 ? -13.714 15.790 8.723 1.00 94.00 296 ALA A CA 1
ATOM 2351 C C . ALA A 1 296 ? -14.136 15.495 10.172 1.00 94.00 296 ALA A C 1
ATOM 2353 O O . ALA A 1 296 ? -14.253 16.415 10.976 1.00 94.00 296 ALA A O 1
ATOM 2354 N N . SER A 1 297 ? -14.333 14.219 10.503 1.00 92.62 297 SER A N 1
ATOM 2355 C CA . SER A 1 297 ? -14.809 13.766 11.816 1.00 92.62 297 SER A CA 1
ATOM 2356 C C . SER A 1 297 ? -13.702 13.602 12.863 1.00 92.62 297 SER A C 1
ATOM 2358 O O . SER A 1 297 ? -13.956 13.724 14.057 1.00 92.62 297 SER A O 1
ATOM 2360 N N . GLY A 1 298 ? -12.456 13.387 12.430 1.00 87.81 298 GLY A N 1
ATOM 2361 C CA . GLY A 1 298 ? -11.309 13.253 13.323 1.00 87.81 298 GLY A CA 1
ATOM 2362 C C . GLY A 1 298 ? -10.998 11.821 13.764 1.00 87.81 298 GLY A C 1
ATOM 2363 O O . GLY A 1 298 ? -10.098 11.665 14.585 1.00 87.81 298 GLY A O 1
ATOM 2364 N N . GLY A 1 299 ? -11.631 10.796 13.187 1.00 88.50 299 GLY A N 1
ATOM 2365 C CA . GLY A 1 299 ? -11.362 9.384 13.495 1.00 88.50 299 GLY A CA 1
ATOM 2366 C C . GLY A 1 299 ? -12.161 8.822 14.672 1.00 88.50 299 GLY A C 1
ATOM 2367 O O . GLY A 1 299 ? -12.974 9.514 15.263 1.00 88.50 299 GLY A O 1
ATOM 2368 N N . ASP A 1 300 ? -11.913 7.553 15.003 1.00 93.31 300 ASP A N 1
ATOM 2369 C CA . ASP A 1 300 ? -12.599 6.794 16.066 1.00 93.31 300 ASP A CA 1
ATOM 2370 C C . ASP A 1 300 ? -14.087 6.489 15.813 1.00 93.31 300 ASP A C 1
ATOM 2372 O O . ASP A 1 300 ? -14.897 6.432 16.740 1.00 93.31 300 ASP A O 1
ATOM 2376 N N . HIS A 1 301 ? -14.442 6.214 14.560 1.00 93.44 301 HIS A N 1
ATOM 2377 C CA . HIS A 1 301 ? -15.794 5.798 14.176 1.00 93.44 301 HIS A CA 1
ATOM 2378 C C . HIS A 1 301 ? -15.812 4.331 13.745 1.00 93.44 301 HIS A C 1
ATOM 2380 O O . HIS A 1 301 ? -14.867 3.905 13.073 1.00 93.44 301 HIS A O 1
ATOM 2386 N N . PRO A 1 302 ? -16.861 3.559 14.073 1.00 96.69 302 PRO A N 1
ATOM 2387 C CA . PRO A 1 302 ? -17.187 2.350 13.327 1.00 96.69 302 PRO A CA 1
ATOM 2388 C C . PRO A 1 302 ? -17.208 2.650 11.825 1.00 96.69 302 PRO A C 1
ATOM 2390 O O . PRO A 1 302 ? -17.683 3.701 11.390 1.00 96.69 302 PRO A O 1
ATOM 2393 N N . LEU A 1 303 ? -16.677 1.741 11.011 1.00 97.06 303 LEU A N 1
ATOM 2394 C CA . LEU A 1 303 ? -16.680 1.928 9.563 1.00 97.06 303 LEU A CA 1
ATOM 2395 C C . LEU A 1 303 ? -18.110 1.942 9.008 1.00 97.06 303 LEU A C 1
ATOM 2397 O O . LEU A 1 303 ? -18.383 2.660 8.048 1.00 97.06 303 LEU A O 1
ATOM 2401 N N . SER A 1 304 ? -19.018 1.165 9.597 1.00 96.88 304 SER A N 1
ATOM 2402 C CA . SER A 1 304 ? -20.433 1.147 9.217 1.00 96.88 304 SER A CA 1
ATOM 2403 C C . SER A 1 304 ? -21.091 2.530 9.279 1.00 96.88 304 SER A C 1
ATOM 2405 O O . SER A 1 304 ? -21.824 2.874 8.351 1.00 96.88 304 SER A O 1
ATOM 2407 N N . ASP A 1 305 ? -20.762 3.345 10.284 1.00 96.19 305 ASP A N 1
ATOM 2408 C CA . ASP A 1 305 ? -21.284 4.711 10.429 1.00 96.19 305 ASP A CA 1
ATOM 2409 C C . ASP A 1 305 ? -20.847 5.612 9.266 1.00 96.19 305 ASP A C 1
ATOM 2411 O O . ASP A 1 305 ? -21.639 6.398 8.751 1.00 96.19 305 ASP A O 1
ATOM 2415 N N . LEU A 1 306 ? -19.600 5.465 8.808 1.00 94.62 306 LEU A N 1
ATOM 2416 C CA . LEU A 1 306 ? -19.075 6.218 7.663 1.00 94.62 306 LEU A CA 1
ATOM 2417 C C . LEU A 1 306 ? -19.693 5.747 6.338 1.00 94.62 306 LEU A C 1
ATOM 2419 O O . LEU A 1 306 ? -19.982 6.540 5.450 1.00 94.62 306 LEU A O 1
ATOM 2423 N N . LEU A 1 307 ? -19.939 4.443 6.192 1.00 92.38 307 LEU A N 1
ATOM 2424 C CA . LEU A 1 307 ? -20.550 3.897 4.976 1.00 92.38 307 LEU A CA 1
ATOM 2425 C C . LEU A 1 307 ? -22.050 4.210 4.847 1.00 92.38 307 LEU A C 1
ATOM 2427 O O . LEU A 1 307 ? -22.599 4.050 3.757 1.00 92.38 307 LEU A O 1
ATOM 2431 N N . ALA A 1 308 ? -22.709 4.611 5.935 1.00 88.38 308 ALA A N 1
ATOM 2432 C CA . ALA A 1 308 ? -24.121 4.986 5.948 1.00 88.38 308 ALA A CA 1
ATOM 2433 C C . ALA A 1 308 ? -24.375 6.473 5.624 1.00 88.38 308 ALA A C 1
ATOM 2435 O O . ALA A 1 308 ? -25.525 6.834 5.364 1.00 88.38 308 ALA A O 1
ATOM 2436 N N . ALA A 1 309 ? -23.333 7.310 5.658 1.00 73.75 309 ALA A N 1
ATOM 2437 C CA . ALA A 1 309 ? -23.386 8.758 5.442 1.00 73.75 309 ALA A CA 1
ATOM 2438 C C . ALA A 1 309 ? -23.152 9.147 3.974 1.00 73.75 309 ALA A C 1
ATOM 2440 O O . ALA A 1 309 ? -23.874 10.048 3.492 1.00 73.75 309 ALA A O 1
#

Foldseek 3Di:
DDDPDDDAPVVVLVDDDPDDPDQADDDFPLDDAQKWFAAPVLLETELQQPQQCRVVCCQFQVRHHIDGQVRRDHAYEYEAEDLLVLLLLCVLVLQQAEDADVQDDPQDSNHFHDPLSLLLLLQQLLQDDPQSNLVSVLSSVVVDPRDSSSDASQSSQADSVSHGPHWHFYAYSVCVVVVSVVCCVVSVGGTDDPPDDDPPQDDDDPVPDDPVVVVVCCVVCDDQSPKGQFLGNLCSNVVQDDSSRGGPDIDTNVVSVVSSSVVSVVSVVDDHDPVSVVSSCVSNVVSNQLVVVCVVVRTRDTSVVSVVD

pLDDT: mean 85.26, std 17.42, range [32.53, 98.12]

Sequence (309 aa):
MTQAGRTPVLHRIGQAPRRDFGPRQPLTTTHHHGQLLRRSDGRLGLVRISKNASSELVDRLACSVLCPFHAHHGPVVAFFRNPVRRFLSSIPETLLRVTYAEIADPWNADRVICPEDVYHELCAIAGRDIPALLEGFVDLVEYAFFDAHHEPQLSFLTDRRGRLRIDPHVYAVETLERDLAAISARFGIAVAATTAPRNVGGQKPEKGRTFLRDLLRRATGTGGYHRLAHAGPLGVRYGMADRHGVLLRPMTRFELNGLANRFAQELRKHEPGPGLVRRIRRLYASDETVWEQLRASGGDHPLSDLLAA

Radius of gyration: 20.52 Å; chains: 1; bounding box: 54×40×63 Å

Secondary structure (DSSP, 8-state):
--------HHHHHTT-------S-PPPPTTS-TTEEEEETTSS-EEE--TTSSHHHHHHHHTEEEEEEGGG--S-EEEEE--HHHHHHHHHHHHHHHEE-GGG--TT-TT-EE--HHHHHHHHHHHTS-HHHHHHHHHHHHHH---SGGGS-GGGGTB-TTS-BS--PEEEEGGGHHHHHHHHHHHHT-PPPP--S---TTSPPP-TT--HHHHHHHHHHT-GGGPBPSB-HHHHHHTTSB-TTSBBSS--BHHHHHHHHHHHHHHHHT-PPPHHHHHHHHHHTHHHHHHHHHHHHHTS-EEHHHHHT-